Protein AF-A0A966QCS4-F1 (afdb_monomer_lite)

Structure (mmCIF, N/CA/C/O backbone):
data_AF-A0A966QCS4-F1
#
_entry.id   AF-A0A966QCS4-F1
#
loop_
_atom_site.group_PDB
_atom_site.id
_atom_site.type_symbol
_atom_site.label_atom_id
_atom_site.label_alt_id
_atom_site.label_comp_id
_atom_site.label_asym_id
_atom_site.label_entity_id
_atom_site.label_seq_id
_atom_site.pdbx_PDB_ins_code
_atom_site.Cartn_x
_atom_site.Cartn_y
_atom_site.Cartn_z
_atom_site.occupancy
_atom_site.B_iso_or_equiv
_atom_site.auth_seq_id
_atom_site.auth_comp_id
_atom_site.auth_asym_id
_atom_site.auth_atom_id
_atom_site.pdbx_PDB_model_num
ATOM 1 N N . MET A 1 1 ? -0.631 3.422 17.930 1.00 98.19 1 MET A N 1
ATOM 2 C CA . MET A 1 1 ? -0.672 3.818 16.504 1.00 98.19 1 MET A CA 1
ATOM 3 C C . MET A 1 1 ? 0.542 3.348 15.705 1.00 98.19 1 MET A C 1
ATOM 5 O O . MET A 1 1 ? 0.349 2.655 14.719 1.00 98.19 1 MET A O 1
ATOM 9 N N . GLN A 1 2 ? 1.782 3.649 16.114 1.00 98.31 2 GLN A N 1
ATOM 10 C CA . GLN A 1 2 ? 2.988 3.235 15.366 1.00 98.31 2 GLN A CA 1
ATOM 11 C C . GLN A 1 2 ? 3.019 1.737 15.007 1.00 98.31 2 GLN A C 1
ATOM 13 O O . GLN A 1 2 ? 3.318 1.380 13.872 1.00 98.31 2 GLN A O 1
ATOM 18 N N . ARG A 1 3 ? 2.622 0.859 15.935 1.00 98.31 3 ARG A N 1
ATOM 19 C CA . ARG A 1 3 ? 2.485 -0.581 15.674 1.00 98.31 3 ARG A CA 1
ATOM 20 C C . ARG A 1 3 ? 1.437 -0.910 14.597 1.00 98.31 3 ARG A C 1
ATOM 22 O O . ARG A 1 3 ? 1.697 -1.746 13.741 1.00 98.31 3 ARG A O 1
ATOM 29 N N . ALA A 1 4 ? 0.300 -0.213 14.573 1.00 98.56 4 ALA A N 1
ATOM 30 C CA . ALA A 1 4 ? -0.712 -0.382 13.529 1.0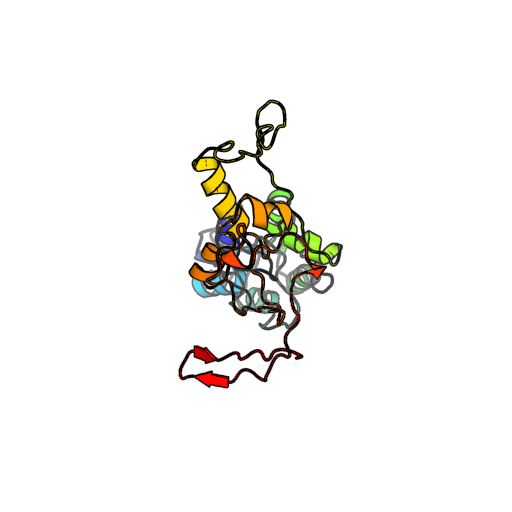0 98.56 4 ALA A CA 1
ATOM 31 C C . ALA A 1 4 ? -0.164 0.026 12.147 1.00 98.56 4 ALA A C 1
ATOM 33 O O . ALA A 1 4 ? -0.398 -0.669 11.165 1.00 98.56 4 ALA A O 1
ATOM 34 N N . LEU A 1 5 ? 0.646 1.091 12.071 1.00 98.69 5 LEU A N 1
ATOM 35 C CA . LEU A 1 5 ? 1.342 1.489 10.836 1.00 98.69 5 LEU A CA 1
ATOM 36 C C . LEU A 1 5 ? 2.365 0.440 10.373 1.00 98.69 5 LEU A C 1
ATOM 38 O O . LEU A 1 5 ? 2.487 0.193 9.174 1.00 98.69 5 LEU A O 1
ATOM 42 N N . GLN A 1 6 ? 3.071 -0.209 11.304 1.00 98.38 6 GLN A N 1
ATOM 43 C CA . GLN A 1 6 ? 3.978 -1.319 10.983 1.00 98.38 6 GLN A CA 1
ATOM 44 C C . GLN A 1 6 ? 3.219 -2.517 10.401 1.00 98.38 6 GLN A C 1
ATOM 46 O O . GLN A 1 6 ? 3.654 -3.074 9.397 1.00 98.38 6 GLN A O 1
ATOM 51 N N . LEU A 1 7 ? 2.071 -2.876 10.986 1.00 98.25 7 LEU A N 1
ATOM 52 C CA . LEU A 1 7 ? 1.195 -3.926 10.459 1.00 98.25 7 LEU A CA 1
ATOM 53 C C . LEU A 1 7 ? 0.658 -3.565 9.070 1.00 98.25 7 LEU A C 1
ATOM 55 O O . LEU A 1 7 ? 0.729 -4.377 8.153 1.00 98.25 7 LEU A O 1
ATOM 59 N N . ALA A 1 8 ? 0.195 -2.328 8.883 1.00 98.19 8 ALA A N 1
ATOM 60 C CA . ALA A 1 8 ? -0.282 -1.837 7.594 1.00 98.19 8 ALA A CA 1
ATOM 61 C C . ALA A 1 8 ? 0.789 -1.972 6.493 1.00 98.19 8 ALA A C 1
ATOM 63 O O . ALA A 1 8 ? 0.489 -2.380 5.371 1.00 98.19 8 ALA A O 1
ATOM 64 N N . ALA A 1 9 ? 2.055 -1.691 6.820 1.00 96.75 9 ALA A N 1
ATOM 65 C CA . ALA A 1 9 ? 3.172 -1.789 5.884 1.00 96.75 9 ALA A CA 1
ATOM 66 C C . ALA A 1 9 ? 3.454 -3.221 5.387 1.00 96.75 9 ALA A C 1
ATOM 68 O O . ALA A 1 9 ? 4.080 -3.368 4.335 1.00 96.75 9 ALA A O 1
ATOM 69 N N . LEU A 1 10 ? 2.961 -4.261 6.073 1.00 95.44 10 LEU A N 1
ATOM 70 C CA . LEU A 1 10 ? 3.055 -5.653 5.611 1.00 95.44 10 LEU A CA 1
ATOM 71 C C . LEU A 1 10 ? 2.242 -5.904 4.327 1.00 95.44 10 LEU A C 1
ATOM 73 O O . LEU A 1 10 ? 2.552 -6.830 3.580 1.00 95.44 10 LEU A O 1
ATOM 77 N N . GLY A 1 11 ? 1.235 -5.071 4.036 1.00 93.94 11 GLY A N 1
ATOM 78 C CA . GLY A 1 11 ? 0.437 -5.132 2.804 1.00 93.94 11 GLY A CA 1
ATOM 79 C C . GLY A 1 11 ? 1.088 -4.473 1.578 1.00 93.94 11 GLY A C 1
ATOM 80 O O . GLY A 1 11 ? 0.499 -4.455 0.493 1.00 93.94 11 GLY A O 1
ATOM 81 N N . ARG A 1 12 ? 2.293 -3.903 1.716 1.00 91.31 12 ARG A N 1
ATOM 82 C CA . ARG A 1 12 ? 2.956 -3.153 0.639 1.00 91.31 12 ARG A CA 1
ATOM 83 C C . ARG A 1 12 ? 3.108 -3.995 -0.631 1.00 91.31 12 ARG A C 1
ATOM 85 O O . ARG A 1 12 ? 3.587 -5.121 -0.584 1.00 91.31 12 ARG A O 1
ATOM 92 N N . GLY A 1 13 ? 2.713 -3.417 -1.767 1.00 87.56 13 GLY A N 1
ATOM 93 C CA . GLY A 1 13 ? 2.773 -4.077 -3.077 1.00 87.56 13 GLY A CA 1
ATOM 94 C C . GLY A 1 13 ? 1.662 -5.097 -3.339 1.00 87.56 13 GLY A C 1
ATOM 95 O O . GLY A 1 13 ? 1.609 -5.668 -4.419 1.00 87.56 13 GLY A O 1
ATOM 96 N N . ARG A 1 14 ? 0.764 -5.338 -2.373 1.00 89.88 14 ARG A N 1
ATOM 97 C CA . ARG A 1 14 ? -0.257 -6.398 -2.463 1.00 89.88 14 ARG A CA 1
ATOM 98 C C . ARG A 1 14 ? -1.687 -5.898 -2.296 1.00 89.88 14 ARG A C 1
ATOM 100 O O . ARG A 1 14 ? -2.624 -6.595 -2.683 1.00 89.88 14 ARG A O 1
ATOM 107 N N . THR A 1 15 ? -1.877 -4.715 -1.716 1.00 92.56 15 THR A N 1
ATOM 108 C CA . THR A 1 15 ? -3.215 -4.169 -1.455 1.00 92.56 15 THR A CA 1
ATOM 109 C C . THR A 1 15 ? -3.803 -3.400 -2.626 1.00 92.56 15 THR A C 1
ATOM 111 O O . THR A 1 15 ? -5.022 -3.283 -2.667 1.00 92.56 15 THR A O 1
ATOM 114 N N . SER A 1 16 ? -3.001 -2.905 -3.579 1.00 90.12 16 SER A N 1
ATOM 115 C CA . SER A 1 16 ? -3.512 -2.103 -4.704 1.00 90.12 16 SER A CA 1
ATOM 116 C C . SER A 1 16 ? -4.664 -2.826 -5.427 1.00 90.12 16 SER A C 1
ATOM 118 O O . SER A 1 16 ? -4.572 -4.035 -5.659 1.00 90.12 16 SER A O 1
ATOM 120 N N . PRO A 1 17 ? -5.781 -2.137 -5.740 1.00 90.31 17 PRO A N 1
ATOM 121 C CA . PRO A 1 17 ? -6.020 -0.689 -5.629 1.00 90.31 17 PRO A CA 1
ATOM 122 C C . PRO A 1 17 ? -6.440 -0.187 -4.231 1.00 90.31 17 PRO A C 1
ATOM 124 O O . PRO A 1 17 ? -6.674 1.015 -4.060 1.00 90.31 17 PRO A O 1
ATOM 127 N N . ASN A 1 18 ? -6.565 -1.072 -3.242 1.00 93.38 18 ASN A N 1
ATOM 128 C CA . ASN A 1 18 ? -6.955 -0.745 -1.870 1.00 93.38 18 ASN A CA 1
ATOM 129 C C . ASN A 1 18 ? -5.788 -0.124 -1.070 1.00 93.38 18 ASN A C 1
ATOM 131 O O . ASN A 1 18 ? -4.613 -0.377 -1.373 1.00 93.38 18 ASN A O 1
ATOM 135 N N . PRO A 1 19 ? -6.088 0.676 -0.028 1.00 95.94 19 PRO A N 1
ATOM 136 C CA . PRO A 1 19 ? -5.068 1.230 0.855 1.00 95.94 19 PRO A CA 1
ATOM 137 C C . PRO A 1 19 ? -4.419 0.146 1.723 1.00 95.94 19 PRO A C 1
ATOM 139 O O . PRO A 1 19 ? -4.997 -0.910 1.987 1.00 95.94 19 PRO A O 1
ATOM 142 N N . MET A 1 20 ? -3.216 0.437 2.209 1.00 97.69 20 MET A N 1
ATOM 143 C CA . MET A 1 20 ? -2.609 -0.305 3.309 1.00 97.69 20 MET A CA 1
ATOM 144 C C . MET A 1 20 ? -3.261 0.146 4.614 1.00 97.69 20 MET A C 1
ATOM 146 O O . MET A 1 20 ? -3.196 1.324 4.972 1.00 97.69 20 MET A O 1
ATOM 150 N N . VAL A 1 21 ? -3.878 -0.790 5.332 1.00 98.38 21 VAL A N 1
ATOM 151 C CA . VAL A 1 21 ? -4.545 -0.518 6.610 1.00 98.38 21 VAL A CA 1
ATOM 152 C C . VAL A 1 21 ? -4.061 -1.515 7.647 1.00 98.38 21 VAL A C 1
ATOM 154 O O . VAL A 1 21 ? -3.921 -2.702 7.348 1.00 98.38 21 VAL A O 1
ATOM 157 N N . GLY A 1 22 ? -3.803 -1.024 8.852 1.00 98.62 22 GLY A N 1
ATOM 158 C CA . GLY A 1 22 ? -3.484 -1.814 10.031 1.00 98.62 22 GLY A CA 1
ATOM 159 C C . GLY A 1 22 ? -4.388 -1.408 11.186 1.00 98.62 22 GLY A C 1
ATOM 160 O O . GLY A 1 22 ? -4.779 -0.244 11.300 1.00 98.62 22 GLY A O 1
ATOM 161 N N . ALA A 1 23 ? -4.721 -2.376 12.030 1.00 98.75 23 ALA A N 1
ATOM 162 C CA . ALA A 1 23 ? -5.617 -2.211 13.159 1.00 98.75 23 ALA A CA 1
ATOM 163 C C . ALA A 1 23 ? -5.100 -2.977 14.381 1.00 98.75 23 ALA A C 1
ATOM 165 O O . ALA A 1 23 ? -4.486 -4.037 14.254 1.00 98.75 23 ALA A O 1
ATOM 166 N N . LEU A 1 24 ? -5.368 -2.433 15.563 1.00 98.75 24 LEU A N 1
ATOM 167 C CA . LEU A 1 24 ? -5.112 -3.052 16.859 1.00 98.75 24 LEU A CA 1
ATOM 168 C C . LEU A 1 24 ? -6.359 -2.925 17.723 1.00 98.75 24 LEU A C 1
ATOM 170 O O . LEU A 1 24 ? -7.014 -1.885 17.691 1.00 98.75 24 LEU A O 1
ATOM 174 N N . VAL A 1 25 ? -6.637 -3.929 18.542 1.00 98.88 25 VAL A N 1
ATOM 175 C CA . VAL A 1 25 ? -7.677 -3.866 19.570 1.00 98.88 25 VAL A CA 1
ATOM 176 C C . VAL A 1 25 ? -7.008 -3.934 20.933 1.00 98.88 25 VAL A C 1
ATOM 178 O O . VAL A 1 25 ? -6.254 -4.868 21.209 1.00 98.88 25 VAL A O 1
ATOM 181 N N . LEU A 1 26 ? -7.288 -2.937 21.766 1.00 98.75 26 LEU A N 1
ATOM 182 C CA . LEU A 1 26 ? -6.955 -2.926 23.184 1.00 98.75 26 LEU A CA 1
ATOM 183 C C . LEU A 1 26 ? -8.220 -3.244 23.982 1.00 98.75 26 LEU A C 1
ATOM 185 O O . LEU A 1 26 ? -9.279 -2.706 23.658 1.00 98.75 26 LEU A O 1
ATOM 189 N N . ASP A 1 27 ? -8.131 -4.084 25.008 1.00 98.50 27 ASP A N 1
ATOM 190 C CA . ASP A 1 27 ? -9.272 -4.338 25.894 1.00 98.50 27 ASP A CA 1
ATOM 191 C C . ASP A 1 27 ? -9.528 -3.169 26.865 1.00 98.50 27 ASP A C 1
ATOM 193 O O . ASP A 1 27 ? -8.857 -2.133 26.826 1.00 98.50 27 ASP A O 1
ATOM 197 N N . GLY A 1 28 ? -10.530 -3.310 27.739 1.00 96.25 28 GLY A N 1
ATOM 198 C CA . GLY A 1 28 ? -10.900 -2.273 28.709 1.00 96.25 28 GLY A CA 1
ATOM 199 C C . GLY A 1 28 ? -9.810 -1.930 29.738 1.00 96.25 28 GLY A C 1
ATOM 200 O O . GLY A 1 28 ? -9.894 -0.876 30.363 1.00 96.25 28 GLY A O 1
ATOM 201 N N . ALA A 1 29 ? -8.793 -2.783 29.910 1.00 96.69 29 ALA A N 1
ATOM 202 C CA . ALA A 1 29 ? -7.631 -2.509 30.757 1.00 96.69 29 ALA A CA 1
ATOM 203 C C . ALA A 1 29 ? -6.469 -1.862 29.978 1.00 96.69 29 ALA A C 1
ATOM 205 O O . ALA A 1 29 ? -5.492 -1.429 30.586 1.00 96.69 29 ALA A O 1
ATOM 206 N N . GLY A 1 30 ? -6.580 -1.763 28.649 1.00 96.12 30 GLY A N 1
ATOM 207 C CA . GLY A 1 30 ? -5.542 -1.231 27.769 1.00 96.12 30 GLY A CA 1
ATOM 208 C C . GLY A 1 30 ? -4.559 -2.282 27.248 1.00 96.12 30 GLY A C 1
ATOM 209 O O . GLY A 1 30 ? -3.583 -1.912 26.595 1.00 96.12 30 GLY A O 1
ATOM 210 N N . GLU A 1 31 ? -4.806 -3.572 27.489 1.00 98.12 31 GLU A N 1
ATOM 211 C CA . GLU A 1 31 ? -3.944 -4.657 27.013 1.00 98.12 31 GLU A CA 1
ATOM 212 C C . GLU A 1 31 ? -4.199 -4.957 25.534 1.00 98.12 31 GLU A C 1
ATOM 214 O O . GLU A 1 31 ? -5.337 -4.915 25.071 1.00 98.12 31 GLU A O 1
ATOM 219 N N . LEU A 1 32 ? -3.149 -5.293 24.779 1.00 98.44 32 LEU A N 1
ATOM 220 C CA . LEU A 1 32 ? -3.276 -5.653 23.364 1.00 98.44 32 LEU A CA 1
ATOM 221 C C . LEU A 1 32 ? -3.888 -7.050 23.211 1.00 98.44 32 LEU A C 1
ATOM 223 O O . LEU A 1 32 ? -3.314 -8.041 23.663 1.00 98.44 32 LEU A O 1
ATOM 227 N N . VAL A 1 33 ? -5.030 -7.134 22.525 1.00 98.56 33 VAL A N 1
ATOM 228 C CA . VAL A 1 33 ? -5.806 -8.380 22.383 1.00 98.56 33 VAL A CA 1
ATOM 229 C C . VAL A 1 33 ? -6.077 -8.795 20.944 1.00 98.56 33 VAL A C 1
ATOM 231 O O . VAL A 1 33 ? -6.462 -9.936 20.707 1.00 98.56 33 VAL A O 1
ATOM 234 N N . GLY A 1 34 ? -5.848 -7.906 19.980 1.00 98.50 34 GLY A N 1
ATOM 235 C CA . GLY A 1 34 ? -6.011 -8.215 18.566 1.00 98.50 34 GLY A CA 1
ATOM 236 C C . GLY A 1 34 ? -5.144 -7.337 17.677 1.00 98.50 34 GLY A C 1
ATOM 237 O O . GLY A 1 34 ? -4.952 -6.153 17.949 1.00 98.50 34 GLY A O 1
ATOM 238 N N . GLU A 1 35 ? -4.642 -7.920 16.599 1.00 98.56 35 GLU A N 1
ATOM 239 C CA . GLU A 1 35 ? -3.850 -7.297 15.551 1.00 98.56 35 GLU A CA 1
ATOM 240 C C . GLU A 1 35 ? -4.424 -7.698 14.187 1.00 98.56 35 GLU A C 1
ATOM 242 O O . GLU A 1 35 ? -4.819 -8.840 13.954 1.00 98.56 35 GLU A O 1
ATOM 247 N N . GLY A 1 36 ? -4.454 -6.758 13.251 1.00 98.00 36 GLY A N 1
ATOM 248 C CA . GLY A 1 36 ? -4.931 -7.021 11.902 1.00 98.00 36 GLY A CA 1
ATOM 249 C C . GLY A 1 36 ? -4.306 -6.084 10.885 1.00 98.00 36 GLY A C 1
ATOM 250 O O . GLY A 1 36 ? -3.927 -4.954 11.195 1.00 98.00 36 GLY A O 1
ATOM 251 N N . PHE A 1 37 ? -4.201 -6.553 9.646 1.00 98.06 37 PHE A N 1
ATOM 252 C CA . PHE A 1 37 ? -3.843 -5.723 8.502 1.00 98.06 37 PHE A CA 1
ATOM 253 C C . PHE A 1 37 ? -4.552 -6.213 7.245 1.00 98.06 37 PHE A C 1
ATOM 255 O O . PHE A 1 37 ? -4.899 -7.390 7.124 1.00 98.06 37 PHE A O 1
ATOM 262 N N . HIS A 1 38 ? -4.761 -5.310 6.292 1.00 96.31 38 HIS A N 1
ATOM 263 C CA . HIS A 1 38 ? -5.317 -5.678 4.998 1.00 96.31 38 HIS A CA 1
ATOM 264 C C . HIS A 1 38 ? -4.231 -6.328 4.129 1.00 96.31 38 HIS A C 1
ATOM 266 O O . HIS A 1 38 ? -3.300 -5.660 3.683 1.00 96.31 38 HIS A O 1
ATOM 272 N N . ALA A 1 39 ? -4.332 -7.640 3.904 1.00 92.00 39 ALA A N 1
ATOM 273 C CA . ALA A 1 39 ? -3.272 -8.403 3.242 1.00 92.00 39 ALA A CA 1
ATOM 274 C C . ALA A 1 39 ? -3.268 -8.278 1.707 1.00 92.00 39 ALA A C 1
ATOM 276 O O . ALA A 1 39 ? -2.205 -8.285 1.085 1.00 92.00 39 ALA A O 1
ATOM 277 N N . LYS A 1 40 ? -4.453 -8.212 1.087 1.00 89.94 40 LYS A N 1
ATOM 278 C CA . LYS A 1 40 ? -4.639 -8.149 -0.371 1.00 89.94 40 LYS A CA 1
ATOM 279 C C . LYS A 1 40 ? -6.045 -7.657 -0.707 1.00 89.94 40 LYS A C 1
ATOM 281 O O . LYS A 1 40 ? -6.987 -7.947 0.029 1.00 89.94 40 LYS A O 1
ATOM 286 N N . ALA A 1 41 ? -6.211 -6.991 -1.848 1.00 85.00 41 ALA A N 1
ATOM 287 C CA . ALA A 1 41 ? -7.529 -6.591 -2.334 1.00 85.00 41 ALA A CA 1
ATOM 288 C C . ALA A 1 41 ? -8.516 -7.779 -2.374 1.00 85.00 41 ALA A C 1
ATOM 290 O O . ALA A 1 41 ? -8.217 -8.838 -2.926 1.00 85.00 41 ALA A O 1
ATOM 291 N N . GLY A 1 42 ? -9.703 -7.594 -1.789 1.00 82.00 42 GLY A N 1
ATOM 292 C CA . GLY A 1 42 ? -10.741 -8.628 -1.678 1.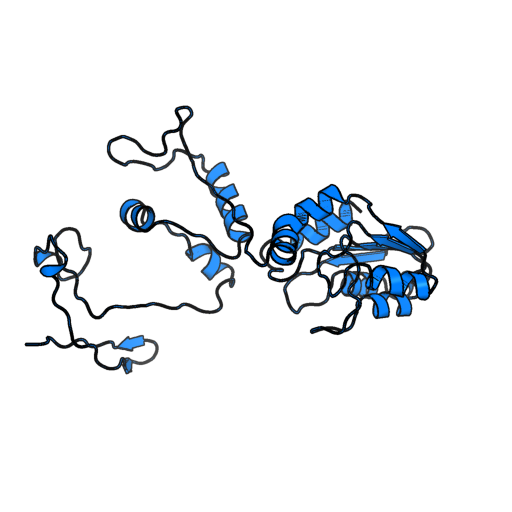00 82.00 42 GLY A CA 1
ATOM 293 C C . GLY A 1 42 ? -10.641 -9.537 -0.446 1.00 82.00 42 GLY A C 1
ATOM 294 O O . GLY A 1 42 ? -11.582 -10.276 -0.183 1.00 82.00 42 GLY A O 1
ATOM 295 N N . HIS A 1 43 ? -9.552 -9.468 0.325 1.00 86.00 43 HIS A N 1
ATOM 296 C CA . HIS A 1 43 ? -9.472 -10.097 1.648 1.00 86.00 43 HIS A CA 1
ATOM 297 C C . HIS A 1 43 ? -10.135 -9.216 2.722 1.00 86.00 43 HIS A C 1
ATOM 299 O O . HIS A 1 43 ? -10.362 -8.027 2.469 1.00 86.00 43 HIS A O 1
ATOM 305 N N . PRO A 1 44 ? -10.410 -9.761 3.927 1.00 88.81 44 PRO A N 1
ATOM 306 C CA . PRO A 1 44 ? -10.914 -8.972 5.046 1.00 88.81 44 PRO A CA 1
ATOM 307 C C . PRO A 1 44 ? -10.083 -7.708 5.307 1.00 88.81 44 PRO A C 1
ATOM 309 O O . PRO A 1 44 ? -8.868 -7.660 5.073 1.00 88.81 44 PRO A O 1
ATOM 312 N N . HIS A 1 45 ? -10.763 -6.665 5.774 1.00 94.56 45 HIS A N 1
ATOM 313 C CA . HIS A 1 45 ? -10.121 -5.433 6.217 1.00 94.56 45 HIS A CA 1
ATOM 314 C C . HIS A 1 45 ? -9.389 -5.645 7.549 1.00 94.56 45 HIS A C 1
ATOM 316 O O . HIS A 1 45 ? -9.606 -6.639 8.250 1.00 94.56 45 HIS A O 1
ATOM 322 N N . ALA A 1 46 ? -8.503 -4.709 7.890 1.00 96.94 46 ALA A N 1
ATOM 323 C CA . ALA A 1 46 ? -7.642 -4.818 9.063 1.00 96.94 46 ALA A CA 1
ATOM 324 C C . ALA A 1 46 ? -8.452 -4.920 10.363 1.00 96.94 46 ALA A C 1
ATOM 326 O O . ALA A 1 46 ? -8.142 -5.740 11.224 1.00 96.94 46 ALA A O 1
ATOM 327 N N . GLU A 1 47 ? -9.512 -4.120 10.466 1.00 97.88 47 GLU A N 1
ATOM 328 C CA . GLU A 1 47 ? -10.419 -4.039 11.606 1.00 97.88 47 GLU A CA 1
ATOM 329 C C . GLU A 1 47 ? -11.087 -5.386 11.864 1.00 97.88 47 GLU A C 1
ATOM 331 O O . GLU A 1 47 ? -11.099 -5.861 12.994 1.00 97.88 47 GLU A O 1
ATOM 336 N N . VAL A 1 48 ? -11.567 -6.044 10.805 1.00 95.44 48 VAL A N 1
ATOM 337 C CA . VAL A 1 48 ? -12.209 -7.359 10.903 1.00 95.44 48 VAL A CA 1
ATOM 338 C C . VAL A 1 48 ? -11.226 -8.393 11.449 1.00 95.44 48 VAL A C 1
ATOM 340 O O . VAL A 1 48 ? -11.565 -9.122 12.374 1.00 95.44 48 VAL A O 1
ATOM 343 N N . GLY A 1 49 ? -9.995 -8.433 10.927 1.00 95.50 49 GLY A N 1
ATOM 344 C CA . GLY A 1 49 ? -8.962 -9.348 11.426 1.00 95.50 49 GLY A CA 1
ATOM 345 C C . GLY A 1 49 ? -8.624 -9.114 12.903 1.00 95.50 49 GLY A C 1
ATOM 346 O O . GLY A 1 49 ? -8.594 -10.064 13.684 1.00 95.50 49 GLY A O 1
ATOM 347 N N . ALA A 1 50 ? -8.445 -7.850 13.296 1.00 98.19 50 ALA A N 1
ATOM 348 C CA . ALA A 1 50 ? -8.110 -7.488 14.671 1.00 98.19 50 ALA A CA 1
ATOM 349 C C . ALA A 1 50 ? -9.257 -7.795 15.654 1.00 98.19 50 ALA A C 1
ATOM 351 O O . ALA A 1 50 ? -9.014 -8.331 16.733 1.00 98.19 50 ALA A O 1
ATOM 352 N N . LEU A 1 51 ? -10.507 -7.506 15.274 1.00 98.31 51 LEU A N 1
ATOM 353 C CA . LEU A 1 51 ? -11.694 -7.803 16.085 1.00 98.31 51 LEU A CA 1
ATOM 354 C C . LEU A 1 51 ? -11.927 -9.310 16.229 1.00 98.31 51 LEU A C 1
ATOM 356 O O . LEU A 1 51 ? -12.228 -9.774 17.326 1.00 98.31 51 LEU A O 1
ATOM 360 N N . LEU A 1 52 ? -11.743 -10.083 15.153 1.00 97.06 52 LEU A N 1
ATOM 361 C CA . LEU A 1 52 ? -11.850 -11.544 15.203 1.00 97.06 52 LEU A CA 1
ATOM 362 C C . LEU A 1 52 ? -10.819 -12.156 16.155 1.00 97.06 52 LEU A C 1
ATOM 364 O O . LEU A 1 52 ? -11.159 -13.065 16.907 1.00 97.06 52 LEU A O 1
ATOM 368 N N . GLN A 1 53 ? -9.580 -11.654 16.148 1.00 98.12 53 GLN A N 1
ATOM 369 C CA . GLN A 1 53 ? -8.553 -12.115 17.081 1.00 98.12 53 GLN A CA 1
ATOM 370 C C . GLN A 1 53 ? -8.874 -11.729 18.533 1.00 98.12 53 GLN A C 1
ATOM 372 O O . GLN A 1 53 ? -8.647 -12.528 19.438 1.00 98.12 53 GLN A O 1
ATOM 377 N N . ALA A 1 54 ? -9.414 -10.528 18.750 1.00 98.19 54 ALA A N 1
ATOM 378 C CA . ALA A 1 54 ? -9.773 -10.034 20.076 1.00 98.19 54 ALA A CA 1
ATOM 379 C C . ALA A 1 54 ? -10.968 -10.776 20.702 1.00 98.19 54 ALA A C 1
ATOM 381 O O . ALA A 1 54 ? -11.012 -10.951 21.923 1.00 98.19 54 ALA A O 1
ATOM 382 N N . GLY A 1 55 ? -11.936 -11.202 19.884 1.00 97.94 55 GLY A N 1
ATOM 383 C CA . GLY A 1 55 ? -13.164 -11.847 20.349 1.00 97.94 55 GLY A CA 1
ATOM 384 C C . GLY A 1 55 ? -13.907 -10.992 21.382 1.00 97.94 55 GLY A C 1
ATOM 385 O O . GLY A 1 55 ? -13.955 -9.766 21.278 1.00 97.94 55 GLY A O 1
ATOM 386 N N . ASP A 1 56 ? -14.437 -11.629 22.427 1.00 97.62 56 ASP A N 1
ATOM 387 C CA . ASP A 1 56 ? -15.208 -10.947 23.479 1.00 97.62 56 ASP A CA 1
ATOM 388 C C . ASP A 1 56 ? -14.399 -9.896 24.255 1.00 97.62 56 ASP A C 1
ATOM 390 O O . ASP A 1 56 ? -14.975 -8.968 24.826 1.00 97.62 56 ASP A O 1
ATOM 394 N N . ARG A 1 57 ? -13.061 -9.990 24.243 1.00 98.25 57 ARG A N 1
ATOM 395 C CA . ARG A 1 57 ? -12.179 -9.017 24.909 1.00 98.25 57 ARG A CA 1
ATOM 396 C C . ARG A 1 57 ? -12.180 -7.648 24.227 1.00 98.25 57 ARG A C 1
ATOM 398 O O . ARG A 1 57 ? -11.719 -6.683 24.827 1.00 98.25 57 ARG A O 1
ATOM 405 N N . ALA A 1 58 ? -12.702 -7.544 23.003 1.00 98.25 58 ALA A N 1
ATOM 406 C CA . ALA A 1 58 ? -12.898 -6.263 22.329 1.00 98.25 58 ALA A CA 1
ATOM 407 C C . ALA A 1 58 ? -13.949 -5.385 23.030 1.00 98.25 58 ALA A C 1
ATOM 409 O O . ALA A 1 58 ? -13.872 -4.156 22.964 1.00 98.25 58 ALA A O 1
ATOM 410 N N . ARG A 1 59 ? -14.932 -5.997 23.705 1.00 98.38 59 ARG A N 1
ATOM 411 C CA . ARG A 1 59 ? -16.047 -5.270 24.313 1.00 98.38 59 ARG A CA 1
ATOM 412 C C . ARG A 1 59 ? -15.545 -4.310 25.387 1.00 98.38 59 ARG A C 1
ATOM 414 O O . ARG A 1 59 ? -14.812 -4.684 26.297 1.00 98.38 59 ARG A O 1
ATOM 421 N N . GLY A 1 60 ? -15.992 -3.065 25.296 1.00 98.06 60 GLY A N 1
ATOM 422 C CA . GLY A 1 60 ? -15.584 -1.993 26.192 1.00 98.06 60 GLY A CA 1
ATOM 423 C C . GLY A 1 60 ? -14.214 -1.392 25.870 1.00 98.06 60 GLY A C 1
ATOM 424 O O . GLY A 1 60 ? -13.843 -0.415 26.515 1.00 98.06 60 GLY A O 1
ATOM 425 N N . GLY A 1 61 ? -13.485 -1.952 24.900 1.00 98.44 61 GLY A N 1
ATOM 426 C CA . GLY A 1 61 ? -12.107 -1.604 24.576 1.00 98.44 61 GLY A CA 1
ATOM 427 C C . GLY A 1 61 ? -11.944 -0.466 23.566 1.00 98.44 61 GLY A C 1
ATOM 428 O O . GLY A 1 61 ? -12.882 0.274 23.249 1.00 98.44 61 GLY A O 1
ATOM 429 N N . THR A 1 62 ? -10.717 -0.344 23.054 1.00 98.88 62 THR A N 1
ATOM 430 C CA . THR A 1 62 ? -10.297 0.663 22.071 1.00 98.88 62 THR A CA 1
ATOM 431 C C . THR A 1 62 ? -9.804 0.009 20.783 1.00 98.88 62 THR A C 1
ATOM 433 O O . THR A 1 62 ? -8.880 -0.801 20.809 1.00 98.88 62 THR A O 1
ATOM 436 N N . LEU A 1 63 ? -10.339 0.426 19.637 1.00 98.81 63 LEU A N 1
ATOM 437 C CA . LEU A 1 63 ? -9.759 0.125 18.327 1.00 98.81 63 LEU A CA 1
ATOM 438 C C . LEU A 1 63 ? -8.766 1.226 17.941 1.00 98.81 63 LEU A C 1
ATOM 440 O O . LEU A 1 63 ? -9.096 2.405 17.984 1.00 98.81 63 LEU A O 1
ATOM 444 N N . VAL A 1 64 ? -7.566 0.860 17.503 1.00 98.88 64 VAL A N 1
ATOM 445 C CA . VAL A 1 64 ? -6.579 1.784 16.929 1.00 98.88 64 VAL A CA 1
ATOM 446 C C . VAL A 1 64 ? -6.369 1.408 15.470 1.00 98.88 64 VAL A C 1
ATOM 448 O O . VAL A 1 64 ? -5.885 0.315 15.198 1.00 98.88 64 VAL A O 1
ATOM 451 N N . VAL A 1 65 ? -6.700 2.294 14.533 1.00 98.81 65 VAL A N 1
ATOM 452 C CA . VAL A 1 65 ? -6.706 2.001 13.092 1.00 98.81 65 VAL A CA 1
ATOM 453 C C . VAL A 1 65 ? -6.026 3.104 12.279 1.00 98.81 65 VAL A C 1
ATOM 455 O O . VAL A 1 65 ? -6.135 4.293 12.576 1.00 98.81 65 VAL A O 1
ATOM 458 N N . THR A 1 66 ? -5.281 2.719 11.243 1.00 98.75 66 THR A N 1
ATOM 459 C CA . THR A 1 66 ? -4.467 3.661 10.453 1.00 98.75 66 THR A CA 1
ATOM 460 C C . THR A 1 66 ? -5.247 4.455 9.406 1.00 98.75 66 THR A C 1
ATOM 462 O O . THR A 1 66 ? -4.681 5.357 8.802 1.00 98.75 66 THR A O 1
ATOM 465 N N . LEU A 1 67 ? -6.504 4.110 9.142 1.00 98.25 67 LEU A N 1
ATOM 466 C CA . LEU A 1 67 ? -7.382 4.772 8.176 1.00 98.25 67 LEU A CA 1
ATOM 467 C C . LEU A 1 67 ? -8.813 4.738 8.721 1.00 98.25 67 LEU A C 1
ATOM 469 O O . LEU A 1 67 ? -9.149 3.824 9.471 1.00 98.25 67 LEU A O 1
ATOM 473 N N . GLU A 1 68 ? -9.633 5.725 8.375 1.00 97.75 68 GLU A N 1
ATOM 474 C CA . GLU A 1 68 ? -11.055 5.743 8.725 1.00 97.75 68 GLU A CA 1
ATOM 475 C C . GLU A 1 68 ? -11.758 4.425 8.333 1.00 97.75 68 GLU A C 1
ATOM 477 O O . GLU A 1 68 ? -11.657 4.006 7.175 1.00 97.75 68 GLU A O 1
ATOM 482 N N . PRO A 1 69 ? -12.482 3.774 9.270 1.00 96.38 69 PRO A N 1
ATOM 483 C CA . PRO A 1 69 ? -13.233 2.560 8.972 1.00 96.38 69 PRO A CA 1
ATOM 484 C C . PRO A 1 69 ? -14.290 2.779 7.891 1.00 96.38 69 PRO A C 1
ATOM 486 O O . PRO A 1 69 ? -15.054 3.746 7.934 1.00 96.38 69 PRO A O 1
ATOM 489 N N . CYS A 1 70 ? -14.381 1.852 6.937 1.00 93.69 70 CYS A N 1
ATOM 490 C CA . CYS A 1 70 ? -15.336 1.982 5.840 1.00 93.69 70 CYS A CA 1
ATOM 491 C C . CYS A 1 70 ? -16.795 1.912 6.327 1.00 93.69 70 CYS A C 1
ATOM 493 O O . CYS A 1 70 ? -17.145 1.100 7.186 1.00 93.69 70 CYS A O 1
ATOM 495 N N . CYS A 1 71 ? -17.649 2.740 5.718 1.00 89.94 71 CYS A N 1
ATOM 496 C CA . CYS A 1 71 ? -19.048 2.952 6.109 1.00 89.94 71 CYS A CA 1
ATOM 497 C C . CYS A 1 71 ? -20.067 2.632 5.000 1.00 89.94 71 CYS A C 1
ATOM 499 O O . CYS A 1 71 ? -21.246 2.968 5.116 1.00 89.94 71 CYS A O 1
ATOM 501 N N . HIS A 1 72 ? -19.607 2.030 3.901 1.00 84.50 72 HIS A N 1
ATOM 502 C CA . HIS A 1 72 ? -20.420 1.654 2.747 1.00 84.50 72 HIS A CA 1
ATOM 503 C C . HIS A 1 72 ? -20.283 0.159 2.460 1.00 84.50 72 HIS A C 1
ATOM 505 O O . HIS A 1 72 ? -19.252 -0.455 2.736 1.00 84.50 72 HIS A O 1
ATOM 511 N N . HIS A 1 73 ? -21.324 -0.417 1.864 1.00 80.56 73 HIS A N 1
ATOM 512 C CA . HIS A 1 73 ? -21.314 -1.801 1.409 1.00 80.56 73 HIS A CA 1
ATOM 513 C C . HIS A 1 73 ? -20.532 -1.912 0.094 1.00 80.56 73 HIS A C 1
ATOM 515 O O . HIS A 1 73 ? -20.974 -1.421 -0.944 1.00 80.56 73 HIS A O 1
ATOM 521 N N . GLY A 1 74 ? -19.349 -2.526 0.159 1.00 78.81 74 GLY A N 1
ATOM 522 C CA . GLY A 1 74 ? -18.505 -2.818 -0.999 1.00 78.81 74 GLY A CA 1
ATOM 523 C C . GLY A 1 74 ? -18.535 -4.307 -1.350 1.00 78.81 74 GLY A C 1
ATOM 524 O O . GLY A 1 74 ? -19.593 -4.922 -1.441 1.00 78.81 74 GLY A O 1
ATOM 525 N N . ARG A 1 75 ? -17.349 -4.908 -1.522 1.00 74.56 75 ARG A N 1
ATOM 526 C CA . ARG A 1 75 ? -17.196 -6.376 -1.654 1.00 74.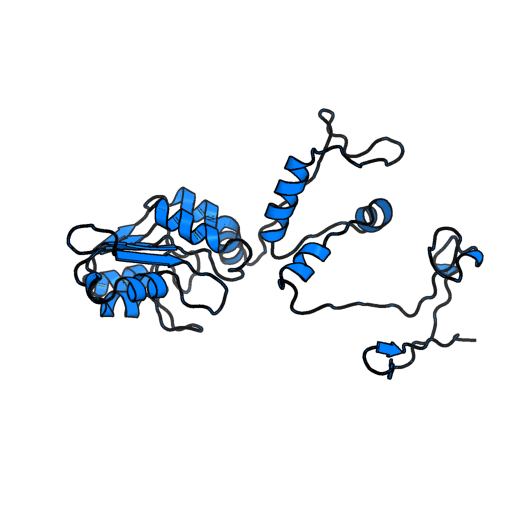56 75 ARG A CA 1
ATOM 527 C C . ARG A 1 75 ? -17.376 -7.103 -0.316 1.00 74.56 75 ARG A C 1
ATOM 529 O O . ARG A 1 75 ? -17.637 -8.300 -0.302 1.00 74.56 75 ARG A O 1
ATOM 536 N N . THR A 1 76 ? -17.210 -6.377 0.784 1.00 78.31 76 THR A N 1
ATOM 537 C CA . THR A 1 76 ? -17.395 -6.825 2.165 1.00 78.31 76 THR A CA 1
ATOM 538 C C . THR A 1 76 ? -18.339 -5.859 2.891 1.00 78.31 76 THR A C 1
ATOM 540 O O . THR A 1 76 ? -18.461 -4.705 2.456 1.00 78.31 76 THR A O 1
ATOM 543 N N . PRO A 1 77 ? -18.990 -6.295 3.987 1.00 84.56 77 PRO A N 1
ATOM 544 C CA . PRO A 1 77 ? -19.760 -5.403 4.853 1.00 84.56 77 PRO A CA 1
ATOM 545 C C . PRO A 1 77 ? -18.913 -4.242 5.417 1.00 84.56 77 PRO A C 1
ATOM 547 O O . PRO A 1 77 ? -17.680 -4.363 5.471 1.00 84.56 77 PRO A O 1
ATOM 550 N N . PRO A 1 78 ? -19.543 -3.130 5.842 1.00 91.00 78 PRO A N 1
ATOM 551 C CA . PRO A 1 78 ? -18.854 -1.990 6.441 1.00 91.00 78 PRO A CA 1
ATOM 552 C C . PRO A 1 78 ? -18.115 -2.368 7.728 1.00 91.00 78 PRO A C 1
ATOM 554 O O . PRO A 1 78 ? -18.624 -3.108 8.570 1.00 91.00 78 PRO A O 1
ATOM 557 N N . CYS A 1 79 ? -16.922 -1.811 7.924 1.00 94.00 79 CYS A N 1
ATOM 558 C CA . CYS A 1 79 ? -16.161 -2.032 9.153 1.00 94.00 79 CYS A CA 1
ATOM 559 C C . CYS A 1 79 ? -16.804 -1.328 10.348 1.00 94.00 79 CYS A C 1
ATOM 561 O O . CYS A 1 79 ? -16.717 -1.839 11.461 1.00 94.00 79 CYS A O 1
ATOM 563 N N . THR A 1 80 ? -17.493 -0.203 10.133 1.00 96.38 80 THR A N 1
ATOM 564 C CA . THR A 1 80 ? -18.236 0.497 11.191 1.00 96.38 80 THR A CA 1
ATOM 565 C C . THR A 1 80 ? -19.255 -0.406 11.883 1.00 96.38 80 THR A C 1
ATOM 567 O O . THR A 1 80 ? -19.315 -0.417 13.110 1.00 96.38 80 THR A O 1
ATOM 570 N N . GLU A 1 81 ? -19.988 -1.228 11.130 1.00 95.00 81 GLU A N 1
ATOM 571 C CA . GLU A 1 81 ? -20.951 -2.188 11.684 1.00 95.00 81 GLU A CA 1
ATOM 572 C C . GLU A 1 81 ? -20.266 -3.235 12.569 1.00 95.00 81 GLU A C 1
ATOM 574 O O . GLU A 1 81 ? -20.730 -3.505 13.676 1.00 95.00 81 GLU A O 1
ATOM 579 N N . ALA A 1 82 ? -19.126 -3.776 12.127 1.00 96.12 82 ALA A N 1
ATOM 580 C CA . ALA A 1 82 ? -18.352 -4.741 12.908 1.00 96.12 82 ALA A CA 1
ATOM 581 C C . ALA A 1 82 ? -17.812 -4.130 14.213 1.00 96.12 82 ALA A C 1
ATOM 583 O O . ALA A 1 82 ? -17.855 -4.772 15.261 1.00 96.12 82 ALA A O 1
ATOM 584 N N . VAL A 1 83 ? -17.343 -2.880 14.166 1.00 97.88 83 VAL A N 1
ATOM 585 C CA . VAL A 1 83 ? -16.847 -2.149 15.343 1.00 97.88 83 VAL A CA 1
ATOM 586 C C . VAL A 1 83 ? -17.965 -1.898 16.355 1.00 97.88 83 VAL A C 1
ATOM 588 O O . VAL A 1 83 ? -17.772 -2.133 17.549 1.00 97.88 83 VAL A O 1
ATOM 591 N N . ILE A 1 84 ? -19.142 -1.475 15.883 1.00 97.75 84 ILE A N 1
ATOM 592 C CA . ILE A 1 84 ? -20.324 -1.253 16.727 1.00 97.75 84 ILE A CA 1
ATOM 593 C C . ILE A 1 84 ? -20.782 -2.574 17.357 1.00 97.75 84 ILE A C 1
ATOM 595 O O . ILE A 1 84 ? -20.983 -2.643 18.569 1.00 97.75 84 ILE A O 1
ATOM 599 N N . ALA A 1 85 ? -20.890 -3.642 16.562 1.00 97.06 85 ALA A N 1
ATOM 600 C CA . ALA A 1 85 ? -21.314 -4.956 17.039 1.00 97.06 85 ALA A CA 1
ATOM 601 C C . ALA A 1 85 ? -20.350 -5.559 18.076 1.00 97.06 85 ALA A C 1
ATOM 603 O O . ALA A 1 85 ? -20.790 -6.225 19.014 1.00 97.06 85 ALA A O 1
ATOM 604 N N . ALA A 1 86 ? -19.046 -5.291 17.950 1.00 97.56 86 ALA A N 1
ATOM 605 C CA . ALA A 1 86 ? -18.035 -5.722 18.915 1.00 97.56 86 ALA A CA 1
ATOM 606 C C . ALA A 1 86 ? -18.122 -4.988 20.269 1.00 97.56 86 ALA A C 1
ATOM 608 O O . ALA A 1 86 ? -17.501 -5.414 21.243 1.00 97.56 86 ALA A O 1
ATOM 609 N N . GLY A 1 87 ? -18.893 -3.898 20.360 1.00 97.81 87 GLY A N 1
ATOM 610 C CA . GLY A 1 87 ? -19.041 -3.115 21.586 1.00 97.81 87 GLY A CA 1
ATOM 611 C C . GLY A 1 87 ? -17.786 -2.325 21.958 1.00 97.81 87 GLY A C 1
ATOM 612 O O . GLY A 1 87 ? -17.525 -2.126 23.144 1.00 97.81 87 GLY A O 1
ATOM 613 N N . ILE A 1 88 ? -16.991 -1.909 20.967 1.00 98.56 88 ILE A N 1
ATOM 614 C CA . ILE A 1 88 ? -15.865 -0.983 21.150 1.00 98.56 88 ILE A CA 1
ATOM 615 C C . ILE A 1 88 ? -16.398 0.361 21.660 1.00 98.56 88 ILE A C 1
ATOM 617 O O . ILE A 1 88 ? -17.392 0.863 21.144 1.00 98.56 88 ILE A O 1
ATOM 621 N N . GLN A 1 89 ? -15.733 0.963 22.650 1.00 98.44 89 GLN A N 1
ATOM 622 C CA . GLN A 1 89 ? -16.143 2.260 23.212 1.00 98.44 89 GLN A CA 1
ATOM 623 C C . GLN A 1 89 ? -15.345 3.438 22.657 1.00 98.44 89 GLN A C 1
ATOM 625 O O . GLN A 1 89 ? -15.826 4.571 22.677 1.00 98.44 89 GLN A O 1
ATOM 630 N N . GLN A 1 90 ? -14.140 3.180 22.146 1.00 98.75 90 GLN A N 1
ATOM 631 C CA . GLN A 1 90 ? -13.274 4.213 21.594 1.00 98.75 90 GLN A CA 1
ATOM 632 C C . GLN A 1 90 ? -12.590 3.749 20.309 1.00 98.75 90 GLN A C 1
ATOM 634 O O . GLN A 1 90 ? -12.091 2.629 20.223 1.00 98.75 90 GLN A O 1
ATOM 639 N N . VAL A 1 91 ? -12.500 4.633 19.320 1.00 98.75 91 VAL A N 1
ATOM 640 C CA . VAL A 1 91 ? -11.743 4.411 18.088 1.00 98.75 91 VAL A CA 1
ATOM 641 C C . VAL A 1 91 ? -10.712 5.522 17.925 1.00 98.75 91 VAL A C 1
ATOM 643 O O . VAL A 1 91 ? -11.039 6.704 17.947 1.00 98.75 91 VAL A O 1
ATOM 646 N N . VAL A 1 92 ? -9.451 5.144 17.746 1.00 98.75 92 VAL A N 1
ATOM 647 C CA . VAL A 1 92 ? -8.339 6.047 17.447 1.00 98.75 92 VAL A CA 1
ATOM 648 C C . VAL A 1 92 ? -7.963 5.875 15.982 1.00 98.75 92 VAL A C 1
ATOM 650 O O . VAL A 1 92 ? -7.473 4.817 15.588 1.00 98.75 92 VAL A O 1
ATOM 653 N N . VAL A 1 93 ? -8.171 6.915 15.182 1.00 98.62 93 VAL A N 1
ATOM 654 C CA . VAL A 1 93 ? -7.955 6.930 13.733 1.00 98.62 93 VAL A CA 1
ATOM 655 C C . VAL A 1 93 ? -6.733 7.783 13.399 1.00 98.62 93 VAL A C 1
ATOM 657 O O . VAL A 1 93 ? -6.598 8.903 13.897 1.00 98.62 93 VAL A O 1
ATOM 660 N N . ALA A 1 94 ? -5.841 7.275 12.543 1.00 98.50 94 ALA A N 1
ATOM 661 C CA . ALA A 1 94 ? -4.683 8.058 12.109 1.00 98.50 94 ALA A CA 1
ATOM 662 C C . ALA A 1 94 ? -5.038 9.133 11.079 1.00 98.50 94 ALA A C 1
ATOM 664 O O . ALA A 1 94 ? -4.706 10.295 11.278 1.00 98.50 94 ALA A O 1
ATOM 665 N N . MET A 1 95 ? -5.718 8.753 9.995 1.00 97.25 95 MET A N 1
ATOM 666 C CA . MET A 1 95 ? -6.135 9.665 8.928 1.00 97.25 95 MET A CA 1
ATOM 667 C C . MET A 1 95 ? -7.564 9.356 8.469 1.00 97.25 95 MET A C 1
ATOM 669 O O . MET A 1 95 ? -7.973 8.193 8.458 1.00 97.25 95 MET A O 1
ATOM 673 N N . ALA A 1 96 ? -8.299 10.390 8.061 1.00 96.25 96 ALA A N 1
ATOM 674 C CA . ALA A 1 96 ? -9.584 10.230 7.382 1.00 96.25 96 ALA A CA 1
ATOM 675 C C . ALA A 1 96 ? -9.403 9.555 6.010 1.00 96.25 96 ALA A C 1
ATOM 677 O O . ALA A 1 96 ? -8.326 9.645 5.405 1.00 96.25 96 ALA A O 1
ATOM 678 N N . ASP A 1 97 ? -10.440 8.881 5.508 1.00 95.94 97 ASP A N 1
ATOM 679 C CA . ASP A 1 97 ? -10.371 8.276 4.177 1.00 95.94 97 ASP A CA 1
ATOM 680 C C . ASP A 1 97 ? -10.486 9.382 3.111 1.00 95.94 97 ASP A C 1
ATOM 682 O O . ASP A 1 97 ? -11.457 10.141 3.118 1.00 95.94 97 ASP A O 1
ATOM 686 N N . PRO A 1 98 ? -9.524 9.515 2.177 1.00 93.88 98 PRO A N 1
ATOM 687 C CA . PRO A 1 98 ? -9.626 10.481 1.085 1.00 93.88 98 PRO A CA 1
ATOM 688 C C . PRO A 1 98 ? -10.754 10.165 0.092 1.00 93.88 98 PRO A C 1
ATOM 690 O O . PRO A 1 98 ? -11.073 11.005 -0.750 1.00 93.88 98 PRO A O 1
ATOM 693 N N . ASN A 1 99 ? -11.316 8.952 0.112 1.00 92.06 99 ASN A N 1
ATOM 694 C CA . ASN A 1 99 ? -12.396 8.539 -0.773 1.00 92.06 99 ASN A CA 1
ATOM 695 C C . ASN A 1 99 ? -13.687 9.299 -0.431 1.00 92.06 99 ASN A C 1
ATOM 697 O O . ASN A 1 99 ? -14.203 9.117 0.669 1.00 92.06 99 ASN A O 1
ATOM 701 N N . PRO A 1 100 ? -14.284 10.062 -1.368 1.00 86.44 100 PRO A N 1
ATOM 702 C CA . PRO A 1 100 ? -15.527 10.795 -1.118 1.00 86.44 100 PRO A CA 1
ATOM 703 C C . PRO A 1 100 ? -16.704 9.922 -0.661 1.00 86.44 100 PRO A C 1
ATOM 705 O O . PRO A 1 100 ? -17.637 10.428 -0.050 1.00 86.44 100 PRO A O 1
ATOM 708 N N . LEU A 1 101 ? -16.672 8.616 -0.954 1.00 80.06 101 LEU A N 1
ATOM 709 C CA . LEU A 1 101 ? -17.681 7.654 -0.497 1.00 80.06 101 LEU A CA 1
ATOM 710 C C . LEU A 1 101 ? -17.564 7.301 0.996 1.00 80.06 101 LEU A C 1
ATOM 712 O O . LEU A 1 101 ? -18.471 6.677 1.541 1.00 80.06 101 LEU A O 1
ATOM 716 N N . VAL A 1 102 ? -16.436 7.625 1.631 1.00 84.56 102 VAL A N 1
ATOM 717 C CA . VAL A 1 102 ? -16.135 7.295 3.032 1.00 84.56 102 VAL A CA 1
ATOM 718 C C . VAL A 1 102 ? -15.858 8.540 3.858 1.00 84.56 102 VAL A C 1
ATOM 720 O O . VAL A 1 102 ? -16.276 8.567 5.006 1.00 84.56 102 VAL A O 1
ATOM 723 N N . ALA A 1 103 ? -15.203 9.551 3.283 1.00 86.69 103 ALA A N 1
ATOM 724 C CA . ALA A 1 103 ? -14.679 10.731 3.963 1.00 86.69 103 ALA A CA 1
ATOM 725 C C . ALA A 1 103 ? -15.643 11.313 5.015 1.00 86.69 103 ALA A C 1
ATOM 727 O O . ALA A 1 103 ? -16.620 11.987 4.683 1.00 86.69 103 ALA A O 1
ATOM 728 N N . GLY A 1 104 ? -15.360 11.042 6.292 1.00 87.44 104 GLY A N 1
ATOM 729 C CA . GLY A 1 104 ? -16.131 11.500 7.451 1.00 87.44 104 GLY A CA 1
ATOM 730 C C . GLY A 1 104 ? -17.422 10.723 7.742 1.00 87.44 104 GLY A C 1
ATOM 731 O O . GLY A 1 104 ? -17.992 10.867 8.826 1.00 87.44 104 GLY A O 1
ATOM 732 N N . GLY A 1 105 ? -17.893 9.886 6.818 1.00 92.25 105 GLY A N 1
ATOM 733 C CA . GLY A 1 105 ? -19.087 9.062 6.982 1.00 92.25 105 GLY A CA 1
ATOM 734 C C . GLY A 1 105 ? -18.896 7.937 7.997 1.00 92.25 105 GLY A C 1
ATOM 735 O O . GLY A 1 105 ? -19.801 7.671 8.790 1.00 92.25 105 GLY A O 1
ATOM 736 N N . GLY A 1 106 ? -17.717 7.308 8.031 1.00 94.44 106 GLY A N 1
ATOM 737 C CA . GLY A 1 106 ? -17.422 6.240 8.987 1.00 94.44 106 GLY A CA 1
ATOM 738 C C . GLY A 1 106 ? -17.253 6.764 10.401 1.00 94.44 106 GLY A C 1
ATOM 739 O O . GLY A 1 106 ? -17.849 6.241 11.344 1.00 94.44 106 GLY A O 1
ATOM 740 N N . ILE A 1 107 ? -16.527 7.869 10.538 1.00 95.94 107 ILE A N 1
ATOM 741 C CA . ILE A 1 107 ? -16.380 8.585 11.809 1.00 95.94 107 ILE A CA 1
ATOM 742 C C . ILE A 1 107 ? -17.741 9.072 12.324 1.00 95.94 107 ILE A C 1
ATOM 744 O O . ILE A 1 107 ? -18.037 8.935 13.515 1.00 95.94 107 ILE A O 1
ATOM 748 N N . GLY A 1 108 ? -18.582 9.597 11.428 1.00 96.31 108 GLY A N 1
ATOM 749 C CA . GLY A 1 108 ? -19.946 10.013 11.741 1.00 96.31 108 GLY A CA 1
ATOM 750 C C . GLY A 1 108 ? -20.796 8.860 12.276 1.00 96.31 108 GLY A C 1
ATOM 751 O O . GLY A 1 108 ? -21.370 8.987 13.355 1.00 96.31 108 GLY A O 1
ATOM 752 N N . GLN A 1 109 ? -20.814 7.713 11.585 1.00 96.31 109 GLN A N 1
ATOM 753 C CA . GLN A 1 109 ? -21.552 6.520 12.026 1.00 96.31 109 GLN A CA 1
ATOM 754 C C . GLN A 1 109 ? -21.113 6.031 13.413 1.00 96.31 109 GLN A C 1
ATOM 756 O O . GLN A 1 109 ? -21.963 5.744 14.254 1.00 96.31 109 GLN A O 1
ATOM 761 N N . LEU A 1 110 ? -19.803 5.974 13.678 1.00 97.75 110 LEU A N 1
ATOM 762 C CA . LEU A 1 110 ? -19.271 5.557 14.981 1.00 97.75 110 LEU A CA 1
ATOM 763 C C . LEU A 1 110 ? -19.691 6.525 16.094 1.00 97.75 110 LEU A C 1
ATOM 765 O O . LEU A 1 110 ? -20.172 6.102 17.143 1.00 97.75 110 LEU A O 1
ATOM 769 N N . THR A 1 111 ? -19.581 7.829 15.835 1.00 97.69 111 THR A N 1
ATOM 770 C CA . THR A 1 111 ? -19.961 8.865 16.803 1.00 97.69 111 THR A CA 1
ATOM 771 C C . THR A 1 111 ? -21.464 8.826 17.096 1.00 97.69 111 THR A C 1
ATOM 773 O O . THR A 1 111 ? -21.872 8.902 18.254 1.00 97.69 111 THR A O 1
ATOM 776 N N . SER A 1 112 ? -22.308 8.643 16.072 1.00 97.44 112 SER A N 1
ATOM 777 C CA . SER A 1 112 ? -23.760 8.477 16.237 1.00 97.44 112 SER A CA 1
ATOM 778 C C . SER A 1 112 ? -24.143 7.213 17.012 1.00 97.44 112 SER A C 1
ATOM 780 O O . SER A 1 112 ? -25.184 7.201 17.664 1.00 97.44 112 SER A O 1
ATOM 782 N N . ALA A 1 113 ? -23.304 6.176 16.986 1.00 97.62 113 ALA A N 1
ATOM 783 C CA . ALA A 1 113 ? -23.467 4.968 17.794 1.00 97.62 113 ALA A CA 1
ATOM 784 C C . ALA A 1 113 ? -22.965 5.122 19.247 1.00 97.62 113 ALA A C 1
ATOM 786 O O . ALA A 1 113 ? -22.990 4.156 20.006 1.00 97.62 113 ALA A O 1
ATOM 787 N N . GLY A 1 114 ? -22.515 6.318 19.648 1.00 98.06 114 GLY A N 1
ATOM 788 C CA . GLY A 1 114 ? -22.029 6.602 21.001 1.00 98.06 114 GLY A CA 1
ATOM 789 C C . GLY A 1 114 ? -20.567 6.217 21.248 1.00 98.06 114 GLY A C 1
ATOM 790 O O . GLY A 1 114 ? -20.133 6.200 22.398 1.00 98.06 114 GLY A O 1
ATOM 791 N N . ILE A 1 115 ? -19.801 5.918 20.195 1.00 98.56 115 ILE A N 1
ATOM 792 C CA . ILE A 1 115 ? -18.380 5.562 20.285 1.00 98.56 115 ILE A CA 1
ATOM 793 C C . ILE A 1 115 ? -17.537 6.840 20.259 1.00 98.56 115 ILE A C 1
ATOM 795 O O . ILE A 1 115 ? -17.698 7.685 19.378 1.00 98.56 115 ILE A O 1
ATOM 799 N N . ALA A 1 116 ? -16.600 6.979 21.198 1.00 98.56 116 ALA A N 1
ATOM 800 C CA . ALA A 1 116 ? -15.666 8.101 21.217 1.00 98.56 116 ALA A CA 1
ATOM 801 C C . ALA A 1 116 ? -14.635 7.965 20.085 1.00 98.56 116 ALA A C 1
ATOM 803 O O . ALA A 1 116 ? -13.991 6.924 19.959 1.00 98.56 116 ALA A O 1
ATOM 804 N N . VAL A 1 117 ? -14.432 9.009 19.276 1.00 98.50 117 VAL A N 1
ATOM 805 C CA . VAL A 1 117 ? -13.471 8.971 18.161 1.00 98.50 117 VAL A CA 1
ATOM 806 C C . VAL A 1 117 ? -12.364 10.007 18.349 1.00 98.50 117 VAL A C 1
ATOM 808 O O . VAL A 1 117 ? -12.625 11.206 18.408 1.00 98.50 117 VAL A O 1
ATOM 811 N N . ILE A 1 118 ? -11.114 9.541 18.393 1.00 98.44 118 ILE A N 1
ATOM 812 C CA . ILE A 1 118 ? -9.903 10.372 18.391 1.00 98.44 118 ILE A CA 1
ATOM 813 C C . ILE A 1 118 ? -9.291 10.301 16.993 1.00 98.44 118 ILE A C 1
ATOM 815 O O . ILE A 1 118 ? -9.079 9.211 16.470 1.00 98.44 118 ILE A O 1
ATOM 819 N N . GLN A 1 119 ? -8.990 11.446 16.388 1.00 97.88 119 GLN A N 1
ATOM 820 C CA . GLN A 1 119 ? -8.489 11.537 15.013 1.00 97.88 119 GLN A CA 1
ATOM 821 C C . GLN A 1 119 ? -7.099 12.177 14.965 1.00 97.88 119 GLN A C 1
ATOM 823 O O . GLN A 1 119 ? -6.701 12.881 15.893 1.00 97.88 119 GLN A O 1
ATOM 828 N N . GLY A 1 120 ? -6.373 11.959 13.868 1.00 96.94 120 GLY A N 1
ATOM 829 C CA . GLY A 1 120 ? -5.122 12.662 13.572 1.00 96.94 120 GLY A CA 1
ATOM 830 C C . GLY A 1 120 ? -3.878 12.093 14.266 1.00 96.94 120 GLY A C 1
ATOM 831 O O . GLY A 1 120 ? -2.820 12.724 14.274 1.00 96.94 120 GLY A O 1
ATOM 832 N N . VAL A 1 121 ? -3.962 10.906 14.876 1.00 98.31 121 VAL A N 1
ATOM 833 C CA . VAL A 1 121 ? -2.821 10.309 15.592 1.00 98.31 121 VAL A CA 1
ATOM 834 C C . VAL A 1 121 ? -1.840 9.699 14.590 1.00 98.31 121 VAL A C 1
ATOM 836 O O . VAL A 1 121 ? -2.172 8.718 13.936 1.00 98.31 121 VAL A O 1
ATOM 839 N N . CYS A 1 122 ? -0.615 10.226 14.498 1.00 98.38 122 CYS A N 1
ATOM 840 C CA . CYS A 1 122 ? 0.365 9.840 13.464 1.00 98.38 122 CYS A CA 1
ATOM 841 C C . CYS A 1 122 ? -0.183 10.005 12.031 1.00 98.38 122 CYS A C 1
ATOM 843 O O . CYS A 1 122 ? 0.042 9.161 11.157 1.00 98.38 122 CYS A O 1
ATOM 845 N N . GLU A 1 123 ? -0.956 11.071 11.800 1.00 98.25 123 GLU A N 1
ATOM 846 C CA . GLU A 1 123 ? -1.600 11.321 10.510 1.00 98.25 123 GLU A CA 1
ATOM 847 C C . GLU A 1 123 ? -0.584 11.462 9.373 1.00 98.25 123 GLU A C 1
ATOM 849 O O . GLU A 1 123 ? -0.763 10.873 8.308 1.00 98.25 123 GLU A O 1
ATOM 854 N N . ALA A 1 124 ? 0.507 12.200 9.596 1.00 97.69 124 ALA A N 1
ATOM 855 C CA . ALA A 1 124 ? 1.534 12.424 8.582 1.00 97.69 124 ALA A CA 1
ATOM 856 C C . ALA A 1 124 ? 2.160 11.102 8.106 1.00 97.69 124 ALA A C 1
ATOM 858 O O . ALA A 1 124 ? 2.379 10.899 6.909 1.00 97.69 124 ALA A O 1
ATOM 859 N N . GLU A 1 125 ? 2.404 10.171 9.026 1.00 98.25 125 GLU A N 1
ATOM 860 C CA . GLU A 1 125 ? 2.933 8.846 8.728 1.00 98.25 125 GLU A CA 1
ATOM 861 C C . GLU A 1 125 ? 1.910 7.968 7.995 1.00 98.25 125 GLU A C 1
ATOM 863 O O . GLU A 1 125 ? 2.275 7.267 7.048 1.00 98.25 125 GLU A O 1
ATOM 868 N N . ALA A 1 126 ? 0.630 8.035 8.374 1.00 98.19 126 ALA A N 1
ATOM 869 C CA . ALA A 1 126 ? -0.445 7.332 7.674 1.00 98.19 126 ALA A CA 1
ATOM 870 C C . ALA A 1 126 ? -0.636 7.857 6.238 1.00 98.19 126 ALA A C 1
ATOM 872 O O . ALA A 1 126 ? -0.718 7.070 5.288 1.00 98.19 126 ALA A O 1
ATOM 873 N N . GLN A 1 127 ? -0.608 9.181 6.056 1.00 96.69 127 GLN A N 1
ATOM 874 C CA . GLN A 1 127 ? -0.661 9.826 4.744 1.00 96.69 127 GLN A CA 1
ATOM 875 C C . GLN A 1 127 ? 0.553 9.453 3.884 1.00 96.69 127 GLN A C 1
ATOM 877 O O . GLN A 1 127 ? 0.407 9.200 2.687 1.00 96.69 127 GLN A O 1
ATOM 882 N N . ALA A 1 128 ? 1.750 9.383 4.477 1.00 95.69 128 ALA A N 1
ATOM 883 C CA . ALA A 1 128 ? 2.956 8.949 3.779 1.00 95.69 128 ALA A CA 1
ATOM 884 C C . ALA A 1 128 ? 2.864 7.481 3.340 1.00 95.69 128 ALA A C 1
ATOM 886 O O . ALA A 1 128 ? 3.216 7.164 2.200 1.00 95.69 128 ALA A O 1
ATOM 887 N N . LEU A 1 129 ? 2.350 6.600 4.206 1.00 95.88 129 LEU A N 1
ATOM 888 C CA . LEU A 1 129 ? 2.143 5.186 3.897 1.00 95.88 129 LEU A CA 1
ATOM 889 C C . LEU A 1 129 ? 1.198 5.012 2.701 1.00 95.88 129 LEU A C 1
ATOM 891 O O . LEU A 1 129 ? 1.512 4.271 1.773 1.00 95.88 129 LEU A O 1
ATOM 895 N N . ASN A 1 130 ? 0.082 5.741 2.684 1.00 97.00 130 ASN A N 1
ATOM 896 C CA . ASN A 1 130 ? -0.947 5.648 1.647 1.00 97.00 130 ASN A CA 1
ATOM 897 C C . ASN A 1 130 ? -0.856 6.737 0.568 1.00 97.00 130 ASN A C 1
ATOM 899 O O . ASN A 1 130 ? -1.828 6.987 -0.145 1.00 97.00 130 ASN A O 1
ATOM 903 N N . ARG A 1 131 ? 0.313 7.362 0.372 1.00 95.25 131 ARG A N 1
ATOM 904 C CA . ARG A 1 131 ? 0.480 8.495 -0.558 1.00 95.25 131 ARG A CA 1
ATOM 905 C C . ARG A 1 131 ? -0.011 8.196 -1.976 1.00 95.25 131 ARG A C 1
ATOM 907 O O . ARG A 1 131 ? -0.646 9.047 -2.597 1.00 95.25 131 ARG A O 1
ATOM 914 N N . ALA A 1 132 ? 0.272 6.995 -2.483 1.00 93.88 132 ALA A N 1
ATOM 915 C CA . ALA A 1 132 ? -0.154 6.575 -3.815 1.00 93.88 132 ALA A CA 1
ATOM 916 C C . ALA A 1 132 ? -1.679 6.401 -3.912 1.00 93.88 132 ALA A C 1
ATOM 918 O O . ALA A 1 132 ? -2.291 6.875 -4.871 1.00 93.88 132 ALA A O 1
ATOM 919 N N . PHE A 1 133 ? -2.291 5.793 -2.891 1.00 95.44 133 PHE A N 1
ATOM 920 C CA . PHE A 1 133 ? -3.741 5.649 -2.779 1.00 95.44 133 PHE A CA 1
ATOM 921 C C . PHE A 1 133 ? -4.423 7.021 -2.734 1.00 95.44 133 PHE A C 1
ATOM 923 O O . PHE A 1 133 ? -5.253 7.319 -3.593 1.00 95.44 133 PHE A O 1
ATOM 930 N N . SER A 1 134 ? -3.998 7.898 -1.820 1.00 95.44 134 SER A N 1
ATOM 931 C CA . SER A 1 134 ? -4.544 9.249 -1.694 1.00 95.44 134 SER A CA 1
ATOM 932 C C . SER A 1 134 ? -4.374 10.047 -2.984 1.00 95.44 134 SER A C 1
ATOM 934 O O . SER A 1 134 ? -5.311 10.708 -3.422 1.00 95.44 134 SER A O 1
ATOM 936 N N . HIS A 1 135 ? -3.213 9.976 -3.642 1.00 94.69 135 HIS A N 1
ATOM 937 C CA . HIS A 1 135 ? -3.002 10.658 -4.919 1.00 94.69 135 HIS A CA 1
ATOM 938 C C . HIS A 1 135 ? -3.993 10.187 -5.991 1.00 94.69 135 HIS A C 1
ATOM 940 O O . HIS A 1 135 ? -4.611 11.021 -6.654 1.00 94.69 135 HIS A O 1
ATOM 946 N N . ARG A 1 136 ? -4.180 8.867 -6.126 1.00 95.00 136 ARG A N 1
ATOM 947 C CA . ARG A 1 136 ? -5.118 8.271 -7.086 1.00 95.00 136 ARG A CA 1
ATOM 948 C C . ARG A 1 136 ? -6.543 8.747 -6.857 1.00 95.00 136 ARG A C 1
ATOM 950 O O . ARG A 1 136 ? -7.200 9.130 -7.818 1.00 95.00 136 ARG A O 1
ATOM 957 N N . ILE A 1 137 ? -6.995 8.753 -5.607 1.00 94.69 137 ILE A N 1
ATOM 958 C CA . ILE A 1 137 ? -8.343 9.190 -5.246 1.00 94.69 137 ILE A CA 1
ATOM 959 C C . ILE A 1 137 ? -8.548 10.678 -5.561 1.00 94.69 137 ILE A C 1
ATOM 961 O O . ILE A 1 137 ? -9.491 11.027 -6.264 1.00 94.69 137 ILE A O 1
ATOM 965 N N . HIS A 1 138 ? -7.636 11.554 -5.129 1.00 92.31 138 HIS A N 1
ATOM 966 C CA . HIS A 1 138 ? -7.791 13.000 -5.331 1.00 92.31 138 HIS A CA 1
ATOM 967 C C . HIS A 1 138 ? -7.606 13.451 -6.784 1.00 92.31 138 HIS A C 1
ATOM 969 O O . HIS A 1 138 ? -8.153 14.475 -7.189 1.00 92.31 138 HIS A O 1
ATOM 975 N N . ARG A 1 139 ? -6.754 12.766 -7.557 1.00 92.56 139 ARG A N 1
ATOM 976 C CA . ARG A 1 139 ? -6.341 13.216 -8.898 1.00 92.56 139 ARG A CA 1
ATOM 977 C C . ARG A 1 139 ? -6.895 12.367 -10.034 1.00 92.56 139 ARG A C 1
ATOM 979 O O . ARG A 1 139 ? -6.721 12.755 -11.185 1.00 92.56 139 ARG A O 1
ATOM 986 N N . GLY A 1 140 ? -7.490 11.211 -9.742 1.00 91.38 140 GLY A N 1
ATOM 987 C CA . GLY A 1 140 ? -7.934 10.249 -10.755 1.00 91.38 140 GLY A CA 1
ATOM 988 C C . GLY A 1 140 ? -6.792 9.687 -11.613 1.00 91.38 140 GLY A C 1
ATOM 989 O O . GLY A 1 140 ? -7.029 9.215 -12.721 1.00 91.38 140 GLY A O 1
ATOM 990 N N . ARG A 1 141 ? -5.537 9.784 -11.150 1.00 89.88 141 ARG A N 1
ATOM 991 C CA . ARG A 1 141 ? -4.322 9.429 -11.905 1.00 89.88 141 ARG A CA 1
ATOM 992 C C . ARG A 1 141 ? -3.344 8.643 -11.026 1.00 89.88 141 ARG A C 1
ATOM 994 O O . ARG A 1 141 ? -3.341 8.847 -9.815 1.00 89.88 141 ARG A O 1
ATOM 1001 N N . PRO A 1 142 ? -2.512 7.755 -11.598 1.00 88.62 142 PRO A N 1
ATOM 1002 C CA . PRO A 1 142 ? -1.542 6.986 -10.823 1.00 88.62 142 PRO A CA 1
ATOM 1003 C C . PRO A 1 142 ? -0.451 7.882 -10.226 1.00 88.62 142 PRO A C 1
ATOM 1005 O O . PRO A 1 142 ? -0.067 8.896 -10.810 1.00 88.62 142 PRO A O 1
ATOM 1008 N N . PHE A 1 143 ? 0.085 7.471 -9.077 1.00 91.50 143 PHE A N 1
ATOM 1009 C CA . PHE A 1 143 ? 1.239 8.120 -8.461 1.00 91.50 143 PHE A CA 1
ATOM 1010 C C . PHE A 1 143 ? 2.532 7.665 -9.147 1.00 91.50 143 PHE A C 1
ATOM 1012 O O . PHE A 1 143 ? 2.865 6.482 -9.140 1.00 91.50 143 PHE A O 1
ATOM 1019 N N . GLY A 1 144 ? 3.255 8.606 -9.754 1.00 89.75 144 GLY A N 1
ATOM 1020 C CA . GLY A 1 144 ? 4.488 8.325 -10.487 1.00 89.75 144 GLY A CA 1
ATOM 1021 C C . GLY A 1 144 ? 5.740 8.465 -9.624 1.00 89.75 144 GLY A C 1
ATOM 1022 O O . GLY A 1 144 ? 5.904 9.458 -8.917 1.00 89.75 144 GLY A O 1
ATOM 1023 N N . ILE A 1 145 ? 6.657 7.504 -9.744 1.00 89.44 145 ILE A N 1
ATOM 1024 C CA . ILE A 1 145 ? 8.005 7.576 -9.170 1.00 89.44 145 ILE A CA 1
ATOM 1025 C C . ILE A 1 145 ? 9.009 7.580 -10.321 1.00 89.44 145 ILE A C 1
ATOM 1027 O O . ILE A 1 145 ? 9.142 6.591 -11.041 1.00 89.44 145 ILE A O 1
ATOM 1031 N N . LEU A 1 146 ? 9.729 8.690 -10.489 1.00 89.62 146 LEU A N 1
ATOM 1032 C CA . LEU A 1 146 ? 10.853 8.767 -11.418 1.00 89.62 146 LEU A CA 1
ATOM 1033 C C . LEU A 1 146 ? 12.134 8.350 -10.691 1.00 89.62 146 LEU A C 1
ATOM 1035 O O . LEU A 1 146 ? 12.525 8.973 -9.707 1.00 89.62 146 LEU A O 1
ATOM 1039 N N . LYS A 1 147 ? 12.793 7.302 -11.188 1.00 92.12 147 LYS A N 1
ATOM 1040 C CA . LYS A 1 147 ? 14.027 6.756 -10.614 1.00 92.12 147 LYS A CA 1
ATOM 1041 C C . LYS A 1 147 ? 15.099 6.661 -11.692 1.00 92.12 147 LYS A C 1
ATOM 1043 O O . LYS A 1 147 ? 14.876 6.033 -12.722 1.00 92.12 147 LYS A O 1
ATOM 1048 N N . TRP A 1 148 ? 16.298 7.164 -11.406 1.00 89.25 148 TRP A N 1
ATOM 1049 C CA . TRP A 1 148 ? 17.510 6.882 -12.188 1.00 89.25 148 TRP A CA 1
ATOM 1050 C C . TRP A 1 148 ? 18.698 6.518 -11.278 1.00 89.25 148 TRP A C 1
ATOM 1052 O O . TRP A 1 148 ? 18.555 6.434 -10.059 1.00 89.25 148 TRP A O 1
ATOM 1062 N N . ALA A 1 149 ? 19.845 6.183 -11.867 1.00 83.94 149 ALA A N 1
ATOM 1063 C CA . ALA A 1 149 ? 21.128 6.039 -11.177 1.00 83.94 149 ALA A CA 1
ATOM 1064 C C . ALA A 1 149 ? 22.172 6.832 -11.967 1.00 83.94 149 ALA A C 1
ATOM 1066 O O . ALA A 1 149 ? 22.154 6.783 -13.195 1.00 83.94 149 ALA A O 1
ATOM 1067 N N . MET A 1 150 ? 23.035 7.576 -11.279 1.00 88.50 150 MET A N 1
ATOM 1068 C CA . MET A 1 150 ? 24.031 8.443 -11.907 1.00 88.50 150 MET A CA 1
ATOM 1069 C C . MET A 1 150 ? 25.309 8.515 -11.071 1.00 88.50 150 MET A C 1
ATOM 1071 O O . MET A 1 150 ? 25.268 8.255 -9.867 1.00 88.50 150 MET A O 1
ATOM 1075 N N . GLY A 1 151 ? 26.420 8.875 -11.711 1.00 74.88 151 GLY A N 1
ATOM 1076 C CA . GLY A 1 151 ? 27.639 9.300 -11.028 1.00 74.88 151 GLY A CA 1
ATOM 1077 C C . GLY A 1 151 ? 27.458 10.646 -10.319 1.00 74.88 151 GLY A C 1
ATOM 1078 O O . GLY A 1 151 ? 26.448 11.332 -10.498 1.00 74.88 151 GLY A O 1
ATOM 1079 N N . LEU A 1 152 ? 28.454 11.046 -9.525 1.00 78.75 152 LEU A N 1
ATOM 1080 C CA . LEU A 1 152 ? 28.451 12.336 -8.816 1.00 78.75 152 LEU A CA 1
ATOM 1081 C C . LEU A 1 152 ? 28.346 13.535 -9.777 1.00 78.75 152 LEU A C 1
ATOM 1083 O O . LEU A 1 152 ? 27.774 14.564 -9.436 1.00 78.75 152 LEU A O 1
ATOM 1087 N N . ASP A 1 153 ? 28.860 13.376 -10.993 1.00 83.44 153 ASP A N 1
ATOM 1088 C CA . ASP A 1 153 ? 28.821 14.346 -12.087 1.00 83.44 153 ASP A CA 1
ATOM 1089 C C . ASP A 1 153 ? 27.501 14.325 -12.885 1.00 83.44 153 ASP A C 1
ATOM 1091 O O . ASP A 1 153 ? 27.381 14.974 -13.925 1.00 83.44 153 ASP A O 1
ATOM 1095 N N . GLY A 1 154 ? 26.501 13.569 -12.422 1.00 76.06 154 GLY A N 1
ATOM 1096 C CA . GLY A 1 154 ? 25.170 13.509 -13.020 1.00 76.06 154 GLY A CA 1
ATOM 1097 C C . GLY A 1 154 ? 25.065 12.626 -14.265 1.00 76.06 154 GLY A C 1
ATOM 1098 O O . GLY A 1 154 ? 24.029 12.624 -14.931 1.00 76.06 154 GLY A O 1
ATOM 1099 N N . ARG A 1 155 ? 26.110 11.863 -14.607 1.00 77.19 155 ARG A N 1
ATOM 1100 C CA . ARG A 1 155 ? 26.118 11.000 -15.797 1.00 77.19 155 ARG A CA 1
ATOM 1101 C C . ARG A 1 155 ? 25.484 9.642 -15.517 1.00 77.19 155 ARG A C 1
ATOM 1103 O O . ARG A 1 155 ? 25.743 9.022 -14.491 1.00 77.19 155 ARG A O 1
ATOM 1110 N N . THR A 1 156 ? 24.680 9.158 -16.459 1.00 83.25 156 THR A N 1
ATOM 1111 C CA . THR A 1 156 ? 23.978 7.861 -16.385 1.00 83.25 156 THR A CA 1
ATOM 1112 C C . THR A 1 156 ? 24.611 6.777 -17.264 1.00 83.25 156 THR A C 1
ATOM 1114 O O . THR A 1 156 ? 24.177 5.628 -17.228 1.00 83.25 156 THR A O 1
ATOM 1117 N N . ALA A 1 157 ? 25.624 7.136 -18.054 1.00 82.75 157 ALA A N 1
ATOM 1118 C CA . ALA A 1 157 ? 26.430 6.247 -18.881 1.00 82.75 157 ALA A CA 1
ATOM 1119 C C . ALA A 1 157 ? 27.736 6.954 -19.283 1.00 82.75 157 ALA A C 1
ATOM 1121 O O . ALA A 1 157 ? 27.820 8.186 -19.265 1.00 82.75 157 ALA A O 1
ATOM 1122 N N . LEU A 1 158 ? 28.735 6.171 -19.685 1.00 79.38 158 LEU A N 1
ATOM 1123 C CA . LEU A 1 158 ? 29.923 6.654 -20.385 1.00 79.38 158 LEU A CA 1
ATOM 1124 C C . LEU A 1 158 ? 29.575 7.113 -21.813 1.00 79.38 158 LEU A C 1
ATOM 1126 O O . LEU A 1 158 ? 28.520 6.776 -22.352 1.00 79.38 158 LEU A O 1
ATOM 1130 N N . SER A 1 159 ? 30.486 7.841 -22.467 1.00 84.38 159 SER A N 1
ATOM 1131 C CA . SER A 1 159 ? 30.310 8.314 -23.854 1.00 84.38 159 SER A CA 1
ATOM 1132 C C . SER A 1 159 ? 30.126 7.184 -24.874 1.00 84.38 159 SER A C 1
ATOM 1134 O O . SER A 1 159 ? 29.521 7.393 -25.920 1.00 84.38 159 SER A O 1
ATOM 1136 N N . ASN A 1 160 ? 30.610 5.981 -24.559 1.00 79.69 160 ASN A N 1
ATOM 1137 C CA . ASN A 1 160 ? 30.424 4.769 -25.357 1.00 79.69 160 ASN A CA 1
ATOM 1138 C C . ASN A 1 160 ? 29.120 4.006 -25.031 1.00 79.69 160 ASN A C 1
ATOM 1140 O O . ASN A 1 160 ? 28.910 2.916 -25.556 1.00 79.69 160 ASN A O 1
ATOM 1144 N N . GLY A 1 161 ? 28.266 4.540 -24.151 1.00 78.31 161 GLY A N 1
ATOM 1145 C CA . GLY A 1 161 ? 26.989 3.940 -23.756 1.00 78.31 161 GLY A CA 1
ATOM 1146 C C . GLY A 1 161 ? 27.064 2.922 -22.615 1.00 78.31 161 GLY A C 1
ATOM 1147 O O . GLY A 1 161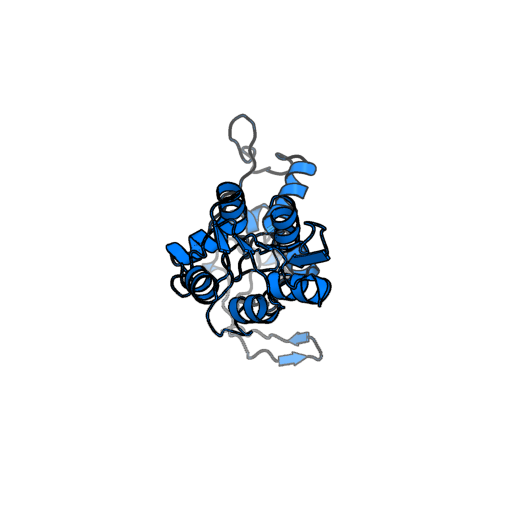 ? 26.019 2.458 -22.165 1.00 78.31 161 GLY A O 1
ATOM 1148 N N . ALA A 1 162 ? 28.251 2.585 -22.100 1.00 79.81 162 ALA A N 1
ATOM 1149 C CA . ALA A 1 162 ? 28.368 1.677 -20.960 1.00 79.81 162 ALA A CA 1
ATOM 1150 C C . ALA A 1 162 ? 27.767 2.310 -19.688 1.00 79.81 162 ALA A C 1
ATOM 1152 O O . ALA A 1 162 ? 28.181 3.390 -19.266 1.00 79.81 162 ALA A O 1
ATOM 1153 N N . SER A 1 163 ? 26.788 1.632 -19.084 1.00 82.00 163 SER A N 1
ATOM 1154 C CA . SER A 1 163 ? 25.945 2.158 -17.991 1.00 82.00 163 SER A CA 1
ATOM 1155 C C . SER A 1 163 ? 25.851 1.225 -16.774 1.00 82.00 163 SER A C 1
ATOM 1157 O O . SER A 1 163 ? 25.220 1.554 -15.763 1.00 82.00 163 SER A O 1
ATOM 1159 N N . GLN A 1 164 ? 26.458 0.037 -16.848 1.00 82.81 164 GLN A N 1
ATOM 1160 C CA . GLN A 1 164 ? 26.343 -0.961 -15.791 1.00 82.81 164 GLN A CA 1
ATOM 1161 C C . GLN A 1 164 ? 27.169 -0.581 -14.560 1.00 82.81 164 GLN A C 1
ATOM 1163 O O . GLN A 1 164 ? 28.278 -0.066 -14.650 1.00 82.81 164 GLN A O 1
ATOM 1168 N N . TRP A 1 165 ? 26.592 -0.883 -13.396 1.00 84.19 165 TRP A N 1
ATOM 1169 C CA . TRP A 1 165 ? 27.239 -0.816 -12.080 1.00 84.19 165 TRP A CA 1
ATOM 1170 C C . TRP A 1 165 ? 27.615 0.589 -11.597 1.00 84.19 165 TRP A C 1
ATOM 1172 O O . TRP A 1 165 ? 28.433 0.733 -10.697 1.00 84.19 165 TRP A O 1
ATOM 1182 N N . ILE A 1 166 ? 26.913 1.612 -12.093 1.00 79.06 166 ILE A N 1
ATOM 1183 C CA . ILE A 1 166 ? 26.895 2.951 -11.480 1.00 79.06 166 ILE A CA 1
ATOM 1184 C C . ILE A 1 166 ? 26.395 2.885 -10.027 1.00 79.06 166 ILE A C 1
ATOM 1186 O O . ILE A 1 166 ? 26.925 3.542 -9.141 1.00 79.06 166 ILE A O 1
ATOM 1190 N N . SER A 1 167 ? 25.353 2.087 -9.778 1.00 83.00 167 SER A N 1
ATOM 1191 C CA . SER A 1 167 ? 24.767 1.895 -8.444 1.00 83.00 167 SER A CA 1
ATOM 1192 C C . SER A 1 167 ? 25.212 0.567 -7.839 1.00 83.00 167 SER A C 1
ATOM 1194 O O . SER A 1 167 ? 25.352 -0.419 -8.567 1.00 83.00 167 SER A O 1
ATOM 1196 N N . SER A 1 168 ? 25.406 0.534 -6.519 1.00 85.44 168 SER A N 1
ATOM 1197 C CA . SER A 1 168 ? 25.869 -0.643 -5.774 1.00 85.44 168 SER A CA 1
ATOM 1198 C C . SER A 1 168 ? 24.839 -1.791 -5.759 1.00 85.44 168 SER A C 1
ATOM 1200 O O . SER A 1 168 ? 23.667 -1.578 -6.096 1.00 85.44 168 SER A O 1
ATOM 1202 N N . PRO A 1 169 ? 25.235 -3.021 -5.378 1.00 87.62 169 PRO A N 1
ATOM 1203 C CA . PRO A 1 169 ? 24.298 -4.126 -5.170 1.00 87.62 169 PRO A CA 1
ATOM 1204 C C . PRO A 1 169 ? 23.143 -3.792 -4.211 1.00 87.62 169 PRO A C 1
ATOM 1206 O O . PRO A 1 169 ? 22.000 -4.121 -4.515 1.00 87.62 169 PRO A O 1
ATOM 1209 N N . GLU A 1 170 ? 23.405 -3.081 -3.113 1.00 86.50 170 GLU A N 1
ATOM 1210 C CA . GLU A 1 170 ? 22.404 -2.679 -2.112 1.00 86.50 170 GLU A CA 1
ATOM 1211 C C . GLU A 1 170 ? 21.386 -1.710 -2.713 1.00 86.50 170 GLU A C 1
ATOM 1213 O O . GLU A 1 170 ? 20.177 -1.874 -2.542 1.00 86.50 170 GLU A O 1
ATOM 1218 N N . ALA A 1 171 ? 21.863 -0.735 -3.492 1.00 80.38 171 ALA A N 1
ATOM 1219 C CA . ALA A 1 171 ? 20.992 0.179 -4.217 1.00 80.38 171 ALA A CA 1
ATOM 1220 C C . ALA A 1 171 ? 20.116 -0.578 -5.227 1.00 80.38 171 ALA A C 1
ATOM 1222 O O . ALA A 1 171 ? 18.931 -0.281 -5.361 1.00 80.38 171 ALA A O 1
ATOM 1223 N N . ARG A 1 172 ? 20.658 -1.587 -5.921 1.00 85.25 172 ARG A N 1
ATOM 1224 C CA . ARG A 1 172 ? 19.870 -2.430 -6.836 1.00 85.25 172 ARG A CA 1
ATOM 1225 C C . ARG A 1 172 ? 18.838 -3.276 -6.087 1.00 85.25 172 ARG A C 1
ATOM 1227 O O . ARG A 1 172 ? 17.697 -3.333 -6.537 1.00 85.25 172 ARG A O 1
ATOM 1234 N N . ALA A 1 173 ? 19.188 -3.856 -4.939 1.00 81.06 173 ALA A N 1
ATOM 1235 C CA . ALA A 1 173 ? 18.256 -4.596 -4.086 1.00 81.06 173 ALA A CA 1
ATOM 1236 C C . ALA A 1 173 ? 17.099 -3.706 -3.601 1.00 81.06 173 ALA A C 1
ATOM 1238 O O . ALA A 1 173 ? 15.935 -4.079 -3.734 1.00 81.06 173 ALA A O 1
ATOM 1239 N N . TRP A 1 174 ? 17.395 -2.483 -3.155 1.00 86.00 174 TRP A N 1
ATOM 1240 C CA . TRP A 1 174 ? 16.369 -1.505 -2.787 1.00 86.00 174 TRP A CA 1
ATOM 1241 C C . TRP A 1 174 ? 15.418 -1.185 -3.951 1.00 86.00 174 TRP A C 1
ATOM 1243 O O . TRP A 1 174 ? 14.206 -1.082 -3.760 1.00 86.00 174 TRP A O 1
ATOM 1253 N N . VAL A 1 175 ? 15.937 -1.090 -5.180 1.00 87.81 175 VAL A N 1
ATOM 1254 C CA . VAL A 1 175 ? 15.109 -0.879 -6.379 1.00 87.81 175 VAL A CA 1
ATOM 1255 C C . VAL A 1 175 ? 14.194 -2.066 -6.658 1.00 87.81 175 VAL A C 1
ATOM 1257 O O . VAL A 1 175 ? 13.085 -1.852 -7.140 1.00 87.81 175 VAL A O 1
ATOM 1260 N N . HIS A 1 176 ? 14.605 -3.298 -6.356 1.00 86.25 176 HIS A N 1
ATOM 1261 C CA . HIS A 1 176 ? 13.707 -4.449 -6.453 1.00 86.25 176 HIS A CA 1
ATOM 1262 C C . HIS A 1 176 ? 12.542 -4.328 -5.467 1.00 86.25 176 HIS A C 1
ATOM 1264 O O . HIS A 1 176 ? 11.398 -4.491 -5.884 1.00 86.25 176 HIS A O 1
ATOM 1270 N N . THR A 1 177 ? 12.798 -3.923 -4.219 1.00 84.56 177 THR A N 1
ATOM 1271 C CA . THR A 1 177 ? 11.731 -3.635 -3.246 1.00 84.56 177 THR A CA 1
ATOM 1272 C C . THR A 1 177 ? 10.818 -2.502 -3.718 1.00 84.56 177 THR A C 1
ATOM 1274 O O . THR A 1 177 ? 9.598 -2.610 -3.618 1.00 84.56 177 THR A O 1
ATOM 1277 N N . LEU A 1 178 ? 11.387 -1.427 -4.280 1.00 87.50 178 LEU A N 1
ATOM 1278 C CA . LEU A 1 178 ? 10.612 -0.323 -4.851 1.00 87.50 178 LEU A CA 1
ATOM 1279 C C . LEU A 1 178 ? 9.698 -0.817 -5.977 1.00 87.50 178 LEU A C 1
ATOM 1281 O O . LEU A 1 178 ? 8.508 -0.519 -5.970 1.00 87.50 178 LEU A O 1
ATOM 1285 N N . ARG A 1 179 ? 10.234 -1.604 -6.917 1.00 87.38 179 ARG A N 1
ATOM 1286 C CA . ARG A 1 179 ? 9.461 -2.188 -8.022 1.00 87.38 179 ARG A CA 1
ATOM 1287 C C . ARG A 1 179 ? 8.343 -3.093 -7.515 1.00 87.38 179 ARG A C 1
ATOM 1289 O O . ARG A 1 179 ? 7.237 -2.972 -8.016 1.00 87.38 179 ARG A O 1
ATOM 1296 N N . GLY A 1 180 ? 8.606 -3.923 -6.504 1.00 84.69 180 GLY A N 1
ATOM 1297 C CA . GLY A 1 180 ? 7.587 -4.772 -5.879 1.00 84.69 180 GLY A CA 1
ATOM 1298 C C . GLY A 1 180 ? 6.471 -3.986 -5.182 1.00 84.69 180 GLY A C 1
ATOM 1299 O O . GLY A 1 180 ? 5.394 -4.522 -4.963 1.00 84.69 180 GLY A O 1
ATOM 1300 N N . SER A 1 181 ? 6.697 -2.708 -4.859 1.00 85.38 181 SER A N 1
ATOM 1301 C CA . SER A 1 181 ? 5.667 -1.814 -4.310 1.00 85.38 181 SER A CA 1
ATOM 1302 C C . SER A 1 181 ? 4.893 -1.011 -5.362 1.00 85.38 181 SER A C 1
ATOM 1304 O O . SER A 1 181 ? 3.973 -0.279 -4.999 1.00 85.38 181 SER A O 1
ATOM 1306 N N . CYS A 1 182 ? 5.269 -1.117 -6.638 1.00 87.00 182 CYS A N 1
ATOM 1307 C CA . CYS A 1 182 ? 4.642 -0.406 -7.746 1.00 87.00 182 CYS A CA 1
ATOM 1308 C C . CYS A 1 182 ? 3.762 -1.351 -8.570 1.00 87.00 182 CYS A C 1
ATOM 1310 O O . CYS A 1 182 ? 4.193 -2.441 -8.929 1.00 87.00 182 CYS A O 1
ATOM 1312 N N . ASP A 1 183 ? 2.588 -0.873 -8.984 1.00 85.88 183 ASP A N 1
ATOM 1313 C CA . ASP A 1 183 ? 1.692 -1.628 -9.875 1.00 85.88 183 ASP A CA 1
ATOM 1314 C C . ASP A 1 183 ? 2.262 -1.781 -11.298 1.00 85.88 183 ASP A C 1
ATOM 1316 O O . ASP A 1 183 ? 1.898 -2.695 -12.033 1.00 85.88 183 ASP A O 1
ATOM 1320 N N . ALA A 1 184 ? 3.154 -0.872 -11.709 1.00 85.25 184 ALA A N 1
ATOM 1321 C CA . ALA A 1 184 ? 3.783 -0.891 -13.024 1.00 85.25 184 ALA A CA 1
ATOM 1322 C C . ALA A 1 184 ? 5.200 -0.303 -12.998 1.00 85.25 184 ALA A C 1
ATOM 1324 O O . ALA A 1 184 ? 5.503 0.632 -12.252 1.00 85.25 184 ALA A O 1
ATOM 1325 N N . VAL A 1 185 ? 6.059 -0.816 -13.884 1.00 84.81 185 VAL A N 1
ATOM 1326 C CA . VAL A 1 185 ? 7.398 -0.280 -14.163 1.00 84.81 185 VAL A CA 1
ATOM 1327 C C . VAL A 1 185 ? 7.457 0.128 -15.630 1.00 84.81 185 VAL A C 1
ATOM 1329 O O . VAL A 1 185 ? 7.214 -0.689 -16.514 1.00 84.81 185 VAL A O 1
ATOM 1332 N N . ILE A 1 186 ? 7.800 1.389 -15.889 1.00 83.94 186 ILE A N 1
ATOM 1333 C CA . ILE A 1 186 ? 7.842 1.961 -17.239 1.00 83.94 186 ILE A CA 1
ATOM 1334 C C . ILE A 1 186 ? 9.290 2.283 -17.606 1.00 83.94 186 ILE A C 1
ATOM 1336 O O . ILE A 1 186 ? 10.015 2.900 -16.824 1.00 83.94 186 ILE A O 1
ATOM 1340 N N . VAL A 1 187 ? 9.702 1.892 -18.813 1.00 84.19 187 VAL A N 1
ATOM 1341 C CA . VAL A 1 187 ? 10.993 2.256 -19.411 1.00 84.19 187 VAL A CA 1
ATOM 1342 C C . VAL A 1 187 ? 10.812 2.686 -20.863 1.00 84.19 187 VAL A C 1
ATOM 1344 O O . VAL A 1 187 ? 9.864 2.277 -21.532 1.00 84.19 187 VAL A O 1
ATOM 1347 N N . GLY A 1 188 ? 11.735 3.503 -21.370 1.00 79.00 188 GLY A N 1
ATOM 1348 C CA . GLY A 1 188 ? 11.760 3.874 -22.782 1.00 79.00 188 GLY A CA 1
ATOM 1349 C C . GLY A 1 188 ? 12.312 2.751 -23.666 1.00 79.00 188 GLY A C 1
ATOM 1350 O O . GLY A 1 188 ? 13.149 1.956 -23.239 1.00 79.00 188 GLY A O 1
ATOM 1351 N N . GLY A 1 189 ? 11.917 2.729 -24.943 1.00 78.94 189 GLY A N 1
ATOM 1352 C CA . GLY A 1 189 ? 12.412 1.730 -25.900 1.00 78.94 189 GLY A CA 1
ATOM 1353 C C . GLY A 1 189 ? 13.936 1.745 -26.092 1.00 78.94 189 GLY A C 1
ATOM 1354 O O . GLY A 1 189 ? 14.521 0.712 -26.403 1.00 78.94 189 GLY A O 1
ATOM 1355 N N . GLY A 1 190 ? 14.597 2.889 -25.867 1.00 80.94 190 GLY A N 1
ATOM 1356 C CA . GLY A 1 190 ? 16.063 2.986 -25.874 1.00 80.94 190 GLY A CA 1
ATOM 1357 C C . GLY A 1 190 ? 16.713 2.102 -24.806 1.00 80.94 190 GLY A C 1
ATOM 1358 O O . GLY A 1 190 ? 17.596 1.315 -25.132 1.00 80.94 190 GLY A O 1
ATOM 1359 N N . THR A 1 191 ? 16.204 2.154 -23.572 1.00 81.62 191 THR A N 1
ATOM 1360 C CA . THR A 1 191 ? 16.638 1.300 -22.453 1.00 81.62 191 THR A CA 1
ATOM 1361 C C . THR A 1 191 ? 16.426 -0.177 -22.767 1.00 81.62 191 THR A C 1
ATOM 1363 O O . THR A 1 191 ? 17.318 -0.985 -22.545 1.00 81.62 191 THR A O 1
ATOM 1366 N N . VAL A 1 192 ? 15.275 -0.546 -23.344 1.00 77.50 192 VAL A N 1
ATOM 1367 C CA . VAL A 1 192 ? 15.004 -1.946 -23.721 1.00 77.50 192 VAL A CA 1
ATOM 1368 C C . VAL A 1 192 ? 16.037 -2.462 -24.725 1.00 77.50 192 VAL A C 1
ATOM 1370 O O . VAL A 1 192 ? 16.550 -3.568 -24.566 1.00 77.50 192 VAL A O 1
ATOM 1373 N N . ARG A 1 193 ? 16.373 -1.658 -25.743 1.00 78.50 193 ARG A N 1
ATOM 1374 C CA . ARG A 1 193 ? 17.331 -2.043 -26.790 1.00 78.50 193 ARG A CA 1
ATOM 1375 C C . ARG A 1 193 ? 18.771 -2.115 -26.286 1.00 78.50 193 ARG A C 1
ATOM 1377 O O . ARG A 1 193 ? 19.476 -3.053 -26.656 1.00 78.50 193 ARG A O 1
ATOM 1384 N N . ALA A 1 194 ? 19.191 -1.136 -25.486 1.00 74.56 194 ALA A N 1
ATOM 1385 C CA . ALA A 1 194 ? 20.564 -1.024 -25.001 1.00 74.56 194 ALA A CA 1
ATOM 1386 C C . ALA A 1 194 ? 20.855 -1.988 -23.842 1.00 74.56 194 ALA A C 1
ATOM 1388 O O . ALA A 1 194 ? 21.837 -2.725 -23.890 1.00 74.56 194 ALA A O 1
ATOM 1389 N N . ASP A 1 195 ? 19.971 -2.032 -22.843 1.00 76.12 195 ASP A N 1
ATOM 1390 C CA . ASP A 1 195 ? 20.261 -2.684 -21.562 1.00 76.12 195 ASP A CA 1
ATOM 1391 C C . ASP A 1 195 ? 19.645 -4.082 -21.447 1.00 76.12 195 ASP A C 1
ATOM 1393 O O . ASP A 1 195 ? 20.060 -4.860 -20.591 1.00 76.12 195 ASP A O 1
ATOM 1397 N N . ARG A 1 196 ? 18.648 -4.404 -22.287 1.00 77.81 196 ARG A N 1
ATOM 1398 C CA . ARG A 1 196 ? 17.886 -5.670 -22.257 1.00 77.81 196 ARG A CA 1
ATOM 1399 C C . ARG A 1 196 ? 17.471 -6.075 -20.830 1.00 77.81 196 ARG A C 1
ATOM 1401 O O . ARG A 1 196 ? 17.815 -7.162 -20.370 1.00 77.81 196 ARG A O 1
ATOM 1408 N N . PRO A 1 197 ? 16.771 -5.194 -20.095 1.00 76.94 197 PRO A N 1
ATOM 1409 C CA . PRO A 1 197 ? 16.601 -5.356 -18.662 1.00 76.94 197 PRO A CA 1
ATOM 1410 C C . PRO A 1 197 ? 15.579 -6.446 -18.316 1.00 76.94 197 PRO A C 1
ATOM 1412 O O . PRO A 1 197 ? 14.484 -6.502 -18.876 1.00 76.94 197 PRO A O 1
ATOM 1415 N N . GLU A 1 198 ? 15.883 -7.245 -17.297 1.00 75.94 198 GLU A N 1
ATOM 1416 C CA . GLU A 1 198 ? 14.945 -8.200 -16.697 1.00 75.94 198 GLU A CA 1
ATOM 1417 C C . GLU A 1 198 ? 13.983 -7.478 -15.736 1.00 75.94 198 GLU A C 1
ATOM 1419 O O . GLU A 1 198 ? 14.123 -7.516 -14.513 1.00 75.94 198 GLU A O 1
ATOM 1424 N N . LEU A 1 199 ? 13.019 -6.736 -16.291 1.00 67.50 199 LEU A N 1
ATOM 1425 C CA . LEU A 1 199 ? 12.103 -5.902 -15.497 1.00 67.50 199 LEU A CA 1
ATOM 1426 C C . LEU A 1 199 ? 10.926 -6.684 -14.900 1.00 67.50 199 LEU A C 1
ATOM 1428 O O . LEU A 1 199 ? 10.503 -6.370 -13.791 1.00 67.50 199 LEU A O 1
ATOM 1432 N N . ALA A 1 200 ? 10.410 -7.685 -15.620 1.00 61.62 200 ALA A N 1
ATOM 1433 C CA . ALA A 1 200 ? 9.158 -8.372 -15.284 1.00 61.62 200 ALA A CA 1
ATOM 1434 C C . ALA A 1 200 ? 9.345 -9.759 -14.643 1.00 61.62 200 ALA A C 1
ATOM 1436 O O . ALA A 1 200 ? 8.401 -10.312 -14.088 1.00 61.62 200 ALA A O 1
ATOM 1437 N N . ALA A 1 201 ? 10.559 -10.321 -14.671 1.00 64.06 201 ALA A N 1
ATOM 1438 C CA . ALA A 1 201 ? 10.820 -11.676 -14.175 1.00 64.06 201 ALA A CA 1
ATOM 1439 C C . ALA A 1 201 ? 10.579 -11.832 -12.660 1.00 64.06 201 ALA A C 1
ATOM 1441 O O . ALA A 1 201 ? 10.303 -12.929 -12.186 1.00 64.06 201 ALA A O 1
ATOM 1442 N N . ALA A 1 202 ? 10.698 -10.750 -11.885 1.00 61.69 202 ALA A N 1
ATOM 1443 C CA . ALA A 1 202 ? 10.317 -10.750 -10.471 1.00 61.69 202 ALA A CA 1
ATOM 1444 C C . ALA A 1 202 ? 8.786 -10.732 -10.303 1.00 61.69 202 ALA A C 1
ATOM 1446 O O . ALA A 1 202 ? 8.248 -11.574 -9.601 1.00 61.69 202 ALA A O 1
ATOM 1447 N N . ALA A 1 203 ? 8.078 -9.865 -11.035 1.00 61.78 203 ALA A N 1
ATOM 1448 C CA . ALA A 1 203 ? 6.616 -9.772 -10.972 1.00 61.78 203 ALA A CA 1
ATOM 1449 C C . ALA A 1 203 ? 5.907 -11.074 -11.394 1.00 61.78 203 ALA A C 1
ATOM 1451 O O . ALA A 1 203 ? 4.867 -11.412 -10.838 1.00 61.78 203 ALA A O 1
ATOM 1452 N N . LEU A 1 204 ? 6.480 -11.810 -12.353 1.00 67.94 204 LEU A N 1
ATOM 1453 C CA . LEU A 1 204 ? 6.002 -13.141 -12.738 1.00 67.94 204 LEU A CA 1
ATOM 1454 C C . LEU A 1 204 ? 6.270 -14.202 -11.661 1.00 67.94 204 LEU A C 1
ATOM 1456 O O . LEU A 1 204 ? 5.430 -15.065 -11.456 1.00 67.94 204 LEU A O 1
ATOM 1460 N N . ARG A 1 205 ? 7.422 -14.146 -10.976 1.00 72.00 205 ARG A N 1
ATOM 1461 C CA . ARG A 1 205 ? 7.762 -15.093 -9.897 1.00 72.00 205 ARG A CA 1
ATOM 1462 C C . ARG A 1 205 ? 6.927 -14.892 -8.636 1.00 72.00 205 ARG A C 1
ATOM 1464 O O . ARG A 1 205 ? 6.682 -15.859 -7.930 1.00 72.00 205 ARG A O 1
ATOM 1471 N N . ASP A 1 206 ? 6.506 -13.660 -8.379 1.00 72.06 206 ASP A N 1
ATOM 1472 C CA . ASP A 1 206 ? 5.765 -13.290 -7.172 1.00 72.06 206 ASP A CA 1
ATOM 1473 C C . ASP A 1 206 ? 4.230 -13.361 -7.365 1.00 72.06 206 ASP A C 1
ATOM 1475 O O . ASP A 1 206 ? 3.482 -12.802 -6.564 1.00 72.06 206 ASP A O 1
ATOM 1479 N N . ASP A 1 207 ? 3.746 -14.016 -8.432 1.00 68.88 207 ASP A N 1
ATOM 1480 C CA . ASP A 1 207 ? 2.320 -14.150 -8.795 1.00 68.88 207 ASP A CA 1
ATOM 1481 C C . ASP A 1 207 ? 1.561 -12.810 -8.930 1.00 68.88 207 ASP A C 1
ATOM 1483 O O . ASP A 1 207 ? 0.333 -12.726 -8.791 1.00 68.88 207 ASP A O 1
ATOM 1487 N N . CYS A 1 208 ? 2.286 -11.731 -9.232 1.00 57.19 208 CYS A N 1
ATOM 1488 C CA . CYS A 1 208 ? 1.723 -10.390 -9.378 1.00 57.19 208 CYS A CA 1
ATOM 1489 C C . CYS A 1 208 ? 1.128 -10.135 -10.771 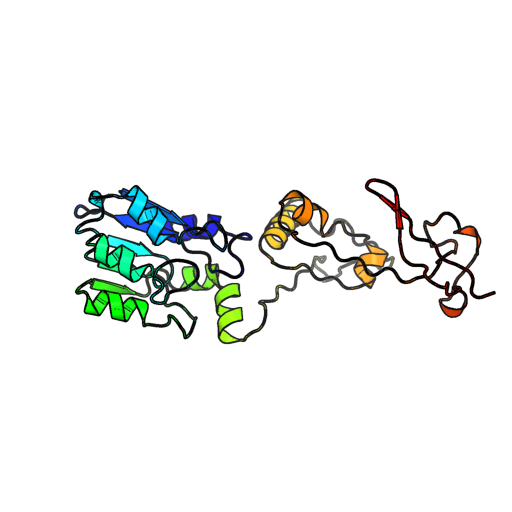1.00 57.19 208 CYS A C 1
ATOM 1491 O O . CYS A 1 208 ? 0.387 -9.170 -10.936 1.00 57.19 208 CYS A O 1
ATOM 1493 N N . VAL A 1 209 ? 1.409 -10.985 -11.762 1.00 65.12 209 VAL A N 1
ATOM 1494 C CA . VAL A 1 209 ? 0.902 -10.856 -13.138 1.00 65.12 209 VAL A CA 1
ATOM 1495 C C . VAL A 1 209 ? -0.222 -11.861 -13.373 1.00 65.12 209 VAL A C 1
ATOM 1497 O O . VAL A 1 209 ? 0.009 -13.064 -13.345 1.00 65.12 209 VAL A O 1
ATOM 1500 N N . GLN A 1 210 ? -1.436 -11.372 -13.625 1.00 74.50 210 GLN A N 1
ATOM 1501 C CA . GLN A 1 210 ? -2.595 -12.228 -13.925 1.00 74.50 210 GLN A CA 1
ATOM 1502 C C . GLN A 1 210 ? -2.830 -12.410 -15.430 1.00 74.50 210 GLN A C 1
ATOM 1504 O O . GLN A 1 210 ? -3.538 -13.329 -15.828 1.00 74.50 210 GLN A O 1
ATOM 1509 N N . GLU A 1 211 ? -2.227 -11.561 -16.264 1.00 60.22 211 GLU A N 1
ATOM 1510 C CA . GLU A 1 211 ? -2.367 -11.613 -17.717 1.00 60.22 211 GLU A CA 1
ATOM 1511 C C . GLU A 1 211 ? -1.072 -11.157 -18.401 1.00 60.22 211 GLU A C 1
ATOM 1513 O O . GLU A 1 211 ? -0.456 -10.168 -17.998 1.00 60.22 211 GLU A O 1
ATOM 1518 N N . ILE A 1 212 ? -0.662 -11.873 -19.450 1.00 67.12 212 ILE A N 1
ATOM 1519 C CA . ILE A 1 212 ? 0.436 -11.482 -20.337 1.00 67.12 212 ILE A CA 1
ATOM 1520 C C . ILE A 1 212 ? -0.155 -11.260 -21.726 1.00 67.12 212 ILE A C 1
ATOM 1522 O O . ILE A 1 212 ? -0.647 -12.198 -22.349 1.00 67.12 212 ILE A O 1
ATOM 1526 N N . ALA A 1 213 ? -0.054 -10.033 -22.232 1.00 60.34 213 ALA A N 1
ATOM 1527 C CA . ALA A 1 213 ? -0.411 -9.701 -23.605 1.00 60.34 213 ALA A CA 1
ATOM 1528 C C . ALA A 1 213 ? 0.860 -9.481 -24.436 1.00 60.34 213 ALA A C 1
ATOM 1530 O O . ALA A 1 213 ? 1.707 -8.656 -24.089 1.00 60.34 213 ALA A O 1
ATOM 1531 N N . ALA A 1 214 ? 0.988 -10.199 -25.552 1.00 68.69 214 ALA A N 1
ATOM 1532 C CA . ALA A 1 214 ? 2.059 -10.006 -26.524 1.00 68.69 214 ALA A CA 1
ATOM 1533 C C . ALA A 1 214 ? 1.468 -9.539 -27.859 1.00 68.69 214 ALA A C 1
ATOM 1535 O O . ALA A 1 214 ? 0.649 -10.233 -28.457 1.00 68.69 214 ALA A O 1
ATOM 1536 N N . VAL A 1 215 ? 1.899 -8.371 -28.343 1.00 66.50 215 VAL A N 1
ATOM 1537 C CA . VAL A 1 215 ? 1.568 -7.894 -29.693 1.00 66.50 215 VAL A CA 1
ATOM 1538 C C . VAL A 1 215 ? 2.712 -8.276 -30.615 1.00 66.50 215 VAL A C 1
ATOM 1540 O O . VAL A 1 215 ? 3.797 -7.700 -30.536 1.00 66.50 215 VAL A O 1
ATOM 1543 N N . ILE A 1 216 ? 2.471 -9.252 -31.486 1.00 73.56 216 ILE A N 1
ATOM 1544 C CA . ILE A 1 216 ? 3.473 -9.719 -32.438 1.00 73.56 216 ILE A CA 1
ATOM 1545 C C . ILE A 1 216 ? 3.049 -9.285 -33.836 1.00 73.56 216 ILE A C 1
ATOM 1547 O O . ILE A 1 216 ? 2.054 -9.756 -34.383 1.00 73.56 216 ILE A O 1
ATOM 1551 N N . ALA A 1 217 ? 3.795 -8.344 -34.409 1.00 74.62 217 ALA A N 1
ATOM 1552 C CA . ALA A 1 217 ? 3.592 -7.939 -35.791 1.00 74.62 217 ALA A CA 1
ATOM 1553 C C . ALA A 1 217 ? 4.100 -9.046 -36.732 1.00 74.62 217 ALA A C 1
ATOM 1555 O O . ALA A 1 217 ? 5.143 -9.640 -36.447 1.00 74.62 217 ALA A O 1
ATOM 1556 N N . PRO A 1 218 ? 3.436 -9.307 -37.872 1.00 79.62 218 PRO A N 1
ATOM 1557 C CA . PRO A 1 218 ? 3.862 -10.327 -38.826 1.00 79.62 218 PRO A CA 1
ATOM 1558 C C . PRO A 1 218 ? 5.001 -9.798 -39.709 1.00 79.62 218 PRO A C 1
ATOM 1560 O O . PRO A 1 218 ? 4.882 -9.646 -40.923 1.00 79.62 218 PRO A O 1
ATOM 1563 N N . LYS A 1 219 ? 6.114 -9.440 -39.070 1.00 80.81 219 LYS A N 1
ATOM 1564 C CA . LYS A 1 219 ? 7.320 -8.928 -39.715 1.00 80.81 219 LYS A CA 1
ATOM 1565 C C . LYS A 1 219 ? 8.508 -9.778 -39.317 1.00 80.81 219 LYS A C 1
ATOM 1567 O O . LYS A 1 219 ? 8.713 -10.085 -38.145 1.00 80.81 219 LYS A O 1
ATOM 1572 N N . VAL A 1 220 ? 9.308 -10.121 -40.314 1.00 79.06 220 VAL A N 1
ATOM 1573 C CA . VAL A 1 220 ? 10.455 -11.007 -40.162 1.00 79.06 220 VAL A CA 1
ATOM 1574 C C . VAL A 1 220 ? 11.720 -10.155 -40.207 1.00 79.06 220 VAL A C 1
ATOM 1576 O O . VAL A 1 220 ? 12.204 -9.774 -41.269 1.00 79.06 220 VAL A O 1
ATOM 1579 N N . MET A 1 221 ? 12.218 -9.795 -39.025 1.00 75.06 221 MET A N 1
ATOM 1580 C CA . MET A 1 221 ? 13.408 -8.956 -38.880 1.00 75.06 221 MET A CA 1
ATOM 1581 C C . MET A 1 221 ? 14.672 -9.830 -38.944 1.00 75.06 221 MET A C 1
ATOM 1583 O O . MET A 1 221 ? 14.964 -10.594 -38.020 1.00 75.06 221 MET A O 1
ATOM 1587 N N . GLY A 1 222 ? 15.393 -9.738 -40.062 1.00 75.25 222 GLY A N 1
ATOM 1588 C CA . GLY A 1 222 ? 16.761 -10.238 -40.233 1.00 75.25 222 GLY A CA 1
ATOM 1589 C C . GLY A 1 222 ? 17.804 -9.123 -40.102 1.00 75.25 222 GLY A C 1
ATOM 1590 O O . GLY A 1 222 ? 17.460 -7.982 -39.797 1.00 75.25 222 GLY A O 1
ATOM 1591 N N . GLY A 1 223 ? 19.075 -9.450 -40.336 1.00 75.38 223 GLY A N 1
ATOM 1592 C CA . GLY A 1 223 ? 20.206 -8.516 -40.255 1.00 75.38 223 GLY A CA 1
ATOM 1593 C C . GLY A 1 223 ? 21.202 -8.867 -39.149 1.00 75.38 223 GLY A C 1
ATOM 1594 O O . GLY A 1 223 ? 20.837 -9.443 -38.129 1.00 75.38 223 GLY A O 1
ATOM 1595 N N . ILE A 1 224 ? 22.473 -8.501 -39.343 1.00 71.25 224 ILE A N 1
ATOM 1596 C CA . ILE A 1 224 ? 23.584 -8.809 -38.420 1.00 71.25 224 ILE A CA 1
ATOM 1597 C C . ILE A 1 224 ? 23.287 -8.382 -36.965 1.00 71.25 224 ILE A C 1
ATOM 1599 O O . ILE A 1 224 ? 23.660 -9.104 -36.038 1.00 71.25 224 ILE A O 1
ATOM 1603 N N . PRO A 1 225 ? 22.585 -7.256 -36.708 1.00 67.31 225 PRO A N 1
ATOM 1604 C CA . PRO A 1 225 ? 22.202 -6.885 -35.345 1.00 67.31 225 PRO A CA 1
ATOM 1605 C C . PRO A 1 225 ? 21.077 -7.750 -34.743 1.00 67.31 225 PRO A C 1
ATOM 1607 O O . PRO A 1 225 ? 20.893 -7.747 -33.522 1.00 67.31 225 PRO A O 1
ATOM 1610 N N . ALA A 1 226 ? 20.299 -8.461 -35.565 1.00 64.31 226 ALA A N 1
ATOM 1611 C CA . ALA A 1 226 ? 19.178 -9.286 -35.135 1.00 64.31 226 ALA A CA 1
ATOM 1612 C C . ALA A 1 226 ? 19.675 -10.672 -34.689 1.00 64.31 226 ALA A C 1
ATOM 1614 O O . ALA A 1 226 ? 20.258 -11.427 -35.460 1.00 64.31 226 ALA A O 1
ATOM 1615 N N . ARG A 1 227 ? 19.407 -11.045 -33.429 1.00 62.94 227 ARG A N 1
ATOM 1616 C CA . ARG A 1 227 ? 19.679 -12.398 -32.899 1.00 62.94 227 ARG A CA 1
ATOM 1617 C C . ARG A 1 227 ? 18.596 -13.393 -33.329 1.00 62.94 227 ARG A C 1
ATOM 1619 O O . ARG A 1 227 ? 17.993 -14.055 -32.488 1.00 62.94 227 ARG A O 1
ATOM 1626 N N . THR A 1 228 ? 18.301 -13.442 -34.622 1.00 71.88 228 THR A N 1
ATOM 1627 C CA . THR A 1 228 ? 17.317 -14.354 -35.213 1.00 71.88 228 THR A CA 1
ATOM 1628 C C . THR A 1 228 ? 18.030 -15.346 -36.139 1.00 71.88 228 THR A C 1
ATOM 1630 O O . THR A 1 228 ? 19.120 -15.045 -36.627 1.00 71.88 228 THR A O 1
ATOM 1633 N N . PRO A 1 229 ? 17.439 -16.522 -36.425 1.00 75.75 229 PRO A N 1
ATOM 1634 C CA . PRO A 1 229 ? 18.019 -17.523 -37.336 1.00 75.75 229 PRO A CA 1
ATOM 1635 C C . PRO A 1 229 ? 18.281 -17.044 -38.775 1.00 75.75 229 PRO A C 1
ATOM 1637 O O . PRO A 1 229 ? 18.835 -17.777 -39.582 1.00 75.75 229 PRO A O 1
ATOM 1640 N N . ILE A 1 230 ? 17.867 -15.823 -39.102 1.00 79.12 230 ILE A N 1
ATOM 1641 C CA . ILE A 1 230 ? 17.955 -15.184 -40.418 1.00 79.12 230 ILE A CA 1
ATOM 1642 C C . ILE A 1 230 ? 18.797 -13.896 -40.360 1.00 79.12 230 ILE A C 1
ATOM 1644 O O . ILE A 1 230 ? 18.606 -12.968 -41.149 1.00 79.12 230 ILE A O 1
ATOM 1648 N N . GLY A 1 231 ? 19.712 -13.800 -39.390 1.00 79.19 231 GLY A N 1
ATOM 1649 C CA . GLY A 1 231 ? 20.588 -12.637 -39.211 1.00 79.19 231 GLY A CA 1
ATOM 1650 C C . GLY A 1 231 ? 21.428 -12.300 -40.453 1.00 79.19 231 GLY A C 1
ATOM 1651 O O . GLY A 1 231 ? 21.781 -11.148 -40.678 1.00 79.19 231 GLY A O 1
ATOM 1652 N N . GLU A 1 232 ? 21.676 -13.266 -41.331 1.00 82.00 232 GLU A N 1
ATOM 1653 C CA . GLU A 1 232 ? 22.477 -13.078 -42.547 1.00 82.00 232 GLU A CA 1
ATOM 1654 C C . GLU A 1 232 ? 21.768 -12.281 -43.654 1.00 82.00 232 GLU A C 1
ATOM 1656 O O . GLU A 1 232 ? 22.414 -11.861 -44.607 1.00 82.00 232 GLU A O 1
ATOM 1661 N N . LEU A 1 233 ? 20.466 -11.990 -43.516 1.00 80.88 233 LEU A N 1
ATOM 1662 C CA . LEU A 1 233 ? 19.702 -11.227 -44.516 1.00 80.88 233 LEU A CA 1
ATOM 1663 C C . LEU A 1 233 ? 20.168 -9.769 -44.698 1.00 80.88 233 LEU A C 1
ATOM 1665 O O . LEU A 1 233 ? 19.727 -9.104 -45.630 1.00 80.88 233 LEU A O 1
ATOM 1669 N N . GLY A 1 234 ? 21.045 -9.259 -43.827 1.00 81.56 234 GLY A N 1
ATOM 1670 C CA . GLY A 1 234 ? 21.729 -7.980 -44.051 1.00 81.56 234 GLY A CA 1
ATOM 1671 C C . GLY A 1 234 ? 20.830 -6.738 -44.023 1.00 81.56 234 GLY A C 1
ATOM 1672 O O . GLY A 1 234 ? 21.184 -5.721 -44.609 1.00 81.56 234 GLY A O 1
ATOM 1673 N N . PHE A 1 235 ? 19.670 -6.789 -43.362 1.00 82.12 235 PHE A N 1
ATOM 1674 C CA . PHE A 1 235 ? 18.810 -5.612 -43.240 1.00 82.12 235 PHE A CA 1
ATOM 1675 C C . PHE A 1 235 ? 19.430 -4.564 -42.306 1.00 82.12 235 PHE A C 1
ATOM 1677 O O . PHE A 1 235 ? 19.882 -4.865 -41.199 1.00 82.12 235 PHE A O 1
ATOM 1684 N N . HIS A 1 236 ? 19.407 -3.315 -42.756 1.00 77.81 236 HIS A N 1
ATOM 1685 C CA . HIS A 1 236 ? 19.904 -2.131 -42.063 1.00 77.81 236 HIS A CA 1
ATOM 1686 C C . HIS A 1 236 ? 18.821 -1.047 -41.890 1.00 77.81 236 HIS A C 1
ATOM 1688 O O . HIS A 1 236 ? 19.015 -0.125 -41.097 1.00 77.81 236 HIS A O 1
ATOM 1694 N N . GLN A 1 237 ? 17.685 -1.154 -42.592 1.00 78.88 237 GLN A N 1
ATOM 1695 C CA . GLN A 1 237 ? 16.559 -0.211 -42.547 1.00 78.88 237 GLN A CA 1
ATOM 1696 C C . GLN A 1 237 ? 15.203 -0.945 -42.520 1.00 78.88 237 GLN A C 1
ATOM 1698 O O . GLN A 1 237 ? 15.091 -2.092 -42.944 1.00 78.88 237 GLN A O 1
ATOM 1703 N N . MET A 1 238 ? 14.161 -0.310 -41.967 1.00 79.06 238 MET A N 1
ATOM 1704 C CA . MET A 1 238 ? 12.854 -0.956 -41.731 1.00 79.06 238 MET A CA 1
ATOM 1705 C C . MET A 1 238 ? 12.019 -1.175 -42.996 1.00 79.06 238 MET A C 1
ATOM 1707 O O . MET A 1 238 ? 11.156 -2.048 -43.009 1.00 79.06 238 MET A O 1
ATOM 1711 N N . ASP A 1 239 ? 12.258 -0.393 -44.039 1.00 83.75 239 ASP A N 1
ATOM 1712 C CA . ASP A 1 239 ? 11.659 -0.560 -45.365 1.00 83.75 239 ASP A CA 1
ATOM 1713 C C . ASP A 1 239 ? 12.186 -1.804 -46.100 1.00 83.75 239 ASP A C 1
ATOM 1715 O O . ASP A 1 239 ? 11.510 -2.328 -46.979 1.00 83.75 239 ASP A O 1
ATOM 1719 N N . GLN A 1 240 ? 13.340 -2.334 -45.683 1.00 81.75 240 GLN A N 1
ATOM 1720 C CA . GLN A 1 240 ? 13.894 -3.605 -46.163 1.00 81.75 240 GLN A CA 1
ATOM 1721 C C . GLN A 1 240 ? 13.211 -4.828 -45.521 1.00 81.75 240 GLN A C 1
ATOM 1723 O O . GLN A 1 240 ? 13.390 -5.954 -45.981 1.00 81.75 240 GLN A O 1
ATOM 1728 N N . VAL A 1 241 ? 12.428 -4.633 -44.451 1.00 82.75 241 VAL A N 1
ATOM 1729 C CA . VAL A 1 241 ? 11.769 -5.719 -43.714 1.00 82.75 241 VAL A CA 1
ATOM 1730 C C . VAL A 1 241 ? 10.451 -6.090 -44.386 1.00 82.75 241 VAL A C 1
ATOM 1732 O O . VAL A 1 241 ? 9.459 -5.360 -44.290 1.00 82.75 241 VAL A O 1
ATOM 1735 N N . ALA A 1 242 ? 10.419 -7.278 -44.987 1.00 80.00 242 ALA A N 1
ATOM 1736 C CA . ALA A 1 242 ? 9.217 -7.826 -45.601 1.00 80.00 242 ALA A CA 1
ATOM 1737 C C . ALA A 1 242 ? 8.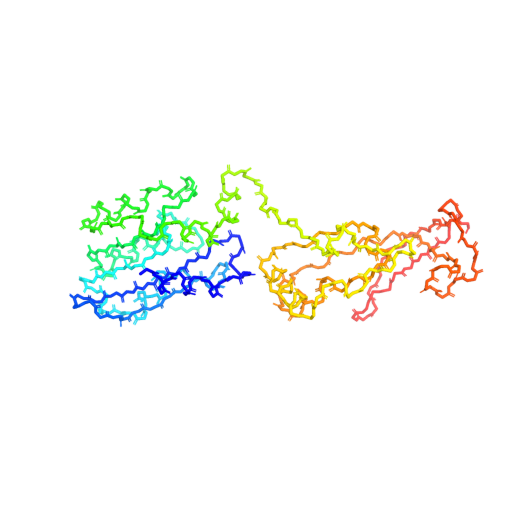057 -7.946 -44.594 1.00 80.00 242 ALA A C 1
ATOM 1739 O O . ALA A 1 242 ? 8.221 -8.429 -43.464 1.00 80.00 242 ALA A O 1
ATOM 1740 N N . SER A 1 243 ? 6.876 -7.504 -45.025 1.00 77.25 243 SER A N 1
ATOM 1741 C CA . SER A 1 243 ? 5.608 -7.805 -44.364 1.00 77.25 243 SER A CA 1
ATOM 1742 C C . SER A 1 243 ? 5.142 -9.190 -44.783 1.00 77.25 243 SER A C 1
ATOM 1744 O O . SER A 1 243 ? 5.338 -9.603 -45.923 1.00 77.25 243 SER A O 1
ATOM 1746 N N . TRP A 1 244 ? 4.545 -9.907 -43.841 1.00 85.06 244 TRP A N 1
ATOM 1747 C CA . TRP A 1 244 ? 3.997 -11.225 -44.091 1.00 85.06 244 TRP A CA 1
ATOM 1748 C C . TRP A 1 244 ? 2.518 -11.220 -43.753 1.00 85.06 244 TRP A C 1
ATOM 1750 O O . TRP A 1 244 ? 2.081 -10.614 -42.771 1.00 85.06 244 TRP A O 1
ATOM 1760 N N . GLN A 1 245 ? 1.742 -11.959 -44.531 1.00 88.12 245 GLN A N 1
ATOM 1761 C CA . GLN A 1 245 ? 0.373 -12.242 -44.171 1.00 88.12 245 GLN A CA 1
ATOM 1762 C C . GLN A 1 245 ? 0.375 -13.184 -42.966 1.00 88.12 245 GLN A C 1
ATOM 1764 O O . GLN A 1 245 ? 0.825 -14.333 -43.038 1.00 88.12 245 GLN A O 1
ATOM 1769 N N . SER A 1 246 ? -0.148 -12.695 -41.844 1.00 82.88 246 SER A N 1
ATOM 1770 C CA . SER A 1 246 ? -0.401 -13.537 -40.681 1.00 82.88 246 SER A CA 1
ATOM 1771 C C . SER A 1 246 ? -1.535 -14.503 -40.987 1.00 82.88 246 SER A C 1
ATOM 1773 O O . SER A 1 246 ? -2.646 -14.078 -41.303 1.00 82.88 246 SER A O 1
ATOM 1775 N N . LEU A 1 247 ? -1.291 -15.798 -40.815 1.00 87.19 247 LEU A N 1
ATOM 1776 C CA . LEU A 1 247 ? -2.377 -16.762 -40.709 1.00 87.19 247 LEU A CA 1
ATOM 1777 C C . LEU A 1 247 ? -2.890 -16.807 -39.270 1.00 87.19 247 LEU A C 1
ATOM 1779 O O . LEU A 1 247 ? -2.183 -16.423 -38.334 1.00 87.19 247 LEU A O 1
ATOM 1783 N N . ALA A 1 248 ? -4.117 -17.301 -39.095 1.00 88.62 248 ALA A N 1
ATOM 1784 C CA . ALA A 1 248 ? -4.647 -17.587 -37.770 1.00 88.62 248 ALA A CA 1
ATOM 1785 C C . ALA A 1 248 ? -3.694 -18.558 -37.041 1.00 88.62 248 ALA A C 1
ATOM 1787 O O . ALA A 1 248 ? -3.360 -19.612 -37.604 1.00 88.62 248 ALA A O 1
ATOM 1788 N N . PRO A 1 249 ? -3.223 -18.210 -35.830 1.00 87.62 249 PRO A N 1
ATOM 1789 C CA . PRO A 1 249 ? -2.464 -19.135 -35.005 1.00 87.62 249 PRO A CA 1
ATOM 1790 C C . PRO A 1 249 ? -3.266 -20.413 -34.741 1.00 87.62 249 PRO A C 1
ATOM 1792 O O . PRO A 1 249 ? -4.488 -20.368 -34.601 1.00 87.62 249 PRO A O 1
ATOM 1795 N N . ALA A 1 250 ? -2.580 -21.548 -34.669 1.00 88.31 250 ALA A N 1
ATOM 1796 C CA . ALA A 1 250 ? -3.169 -22.833 -34.314 1.00 88.31 250 ALA A CA 1
ATOM 1797 C C . ALA A 1 250 ? -2.504 -23.374 -33.046 1.00 88.31 250 ALA A C 1
ATOM 1799 O O . ALA A 1 250 ? -1.305 -23.185 -32.847 1.00 88.31 250 ALA A O 1
ATOM 1800 N N . SER A 1 251 ? -3.260 -24.070 -32.202 1.00 84.50 251 SER A N 1
ATOM 1801 C CA . SER A 1 251 ? -2.685 -24.798 -31.070 1.00 84.50 251 SER A CA 1
ATOM 1802 C C . SER A 1 251 ? -1.920 -26.024 -31.562 1.00 84.50 251 SER A C 1
ATOM 1804 O O . SER A 1 251 ? -2.406 -26.775 -32.410 1.00 84.50 251 SER A O 1
ATOM 1806 N N . LEU A 1 252 ? -0.737 -26.239 -31.001 1.00 81.62 252 LEU A N 1
ATOM 1807 C CA . LEU A 1 252 ? 0.088 -27.421 -31.197 1.00 81.62 252 LEU A CA 1
ATOM 1808 C C . LEU A 1 252 ? 0.396 -28.006 -29.815 1.00 81.62 252 LEU A C 1
ATOM 1810 O O . LEU A 1 252 ? 1.433 -27.736 -29.219 1.00 81.62 252 LEU A O 1
ATOM 1814 N N . GLY A 1 253 ? -0.558 -28.763 -29.270 1.00 89.69 253 GLY A N 1
ATOM 1815 C CA . GLY A 1 253 ? -0.505 -29.184 -27.869 1.00 89.69 253 GLY A CA 1
ATOM 1816 C C . GLY A 1 253 ? -0.557 -27.968 -26.927 1.00 89.69 253 GLY A C 1
ATOM 1817 O O . GLY A 1 253 ? -1.456 -27.141 -27.097 1.00 89.69 253 GLY A O 1
ATOM 1818 N N . PRO A 1 254 ? 0.364 -27.846 -25.949 1.00 75.56 254 PRO A N 1
ATOM 1819 C CA . PRO A 1 254 ? 0.452 -26.667 -25.085 1.00 75.56 254 PRO A CA 1
ATOM 1820 C C . PRO A 1 254 ? 1.056 -25.437 -25.788 1.00 75.56 254 PRO A C 1
ATOM 1822 O O . PRO A 1 254 ? 1.003 -24.343 -25.230 1.00 75.56 254 PRO A O 1
ATOM 1825 N N . ASP A 1 255 ? 1.615 -25.599 -26.991 1.00 71.69 255 ASP A N 1
ATOM 1826 C CA . ASP A 1 255 ? 2.312 -24.542 -27.720 1.00 71.69 255 ASP A CA 1
ATOM 1827 C C . ASP A 1 255 ? 1.419 -23.866 -28.771 1.00 71.69 255 ASP A C 1
ATOM 1829 O O . ASP A 1 255 ? 0.380 -24.386 -29.192 1.00 71.69 255 ASP A O 1
ATOM 1833 N N . LEU A 1 256 ? 1.852 -22.694 -29.243 1.00 81.25 256 LEU A N 1
ATOM 1834 C CA . LEU A 1 256 ? 1.199 -21.961 -30.325 1.00 81.25 256 LEU A CA 1
ATOM 1835 C C . LEU A 1 256 ? 2.012 -22.079 -31.619 1.00 81.25 256 LEU A C 1
ATOM 1837 O O . LEU A 1 256 ? 3.130 -21.574 -31.713 1.00 81.25 256 LEU A O 1
ATOM 1841 N N . LEU A 1 257 ? 1.423 -22.681 -32.653 1.00 84.44 257 LEU A N 1
ATOM 1842 C CA . LEU A 1 257 ? 1.950 -22.638 -34.010 1.00 84.44 257 LEU A CA 1
ATOM 1843 C C . LEU A 1 257 ? 1.410 -21.401 -34.725 1.00 84.44 257 LEU A C 1
ATOM 1845 O O . LEU A 1 257 ? 0.263 -21.362 -35.180 1.00 84.44 257 LEU A O 1
ATOM 1849 N N . TRP A 1 258 ? 2.268 -20.402 -34.890 1.00 86.50 258 TRP A N 1
ATOM 1850 C CA . TRP A 1 258 ? 1.964 -19.232 -35.698 1.00 86.50 258 TRP A CA 1
ATOM 1851 C C . TRP A 1 258 ? 2.676 -19.310 -37.047 1.00 86.50 258 TRP A C 1
ATOM 1853 O O . TRP A 1 258 ? 3.886 -19.513 -37.119 1.00 86.50 258 TRP A O 1
ATOM 1863 N N . ARG A 1 259 ? 1.907 -19.190 -38.132 1.00 89.56 259 ARG A N 1
ATOM 1864 C CA . ARG A 1 259 ? 2.407 -19.302 -39.505 1.00 89.56 259 ARG A CA 1
ATOM 1865 C C . ARG A 1 259 ? 2.257 -17.971 -40.222 1.00 89.56 259 ARG A C 1
ATOM 1867 O O . ARG A 1 259 ? 1.201 -17.344 -40.162 1.00 89.56 259 ARG A O 1
ATOM 1874 N N . LEU A 1 260 ? 3.304 -17.600 -40.943 1.00 86.44 260 LEU A N 1
ATOM 1875 C CA . LEU A 1 260 ? 3.368 -16.403 -41.767 1.00 86.44 260 LEU A CA 1
ATOM 1876 C C . LEU A 1 260 ? 3.516 -16.821 -43.233 1.00 86.44 260 LEU A C 1
ATOM 1878 O O . LEU A 1 260 ? 4.215 -17.792 -43.528 1.00 86.44 260 LEU A O 1
ATOM 1882 N N . ARG A 1 261 ? 2.854 -16.111 -44.148 1.00 87.25 261 ARG A N 1
ATOM 1883 C CA . ARG A 1 261 ? 3.013 -16.294 -45.598 1.00 87.25 261 ARG A CA 1
ATOM 1884 C C . ARG A 1 261 ? 3.564 -15.032 -46.239 1.00 87.25 261 ARG A C 1
ATOM 1886 O O . ARG A 1 261 ? 3.195 -13.932 -45.842 1.00 87.25 261 ARG A O 1
ATOM 1893 N N . SER A 1 262 ? 4.462 -15.215 -47.198 1.00 82.69 262 SER A N 1
ATOM 1894 C CA . SER A 1 262 ? 4.955 -14.111 -48.014 1.00 82.69 262 SER A CA 1
ATOM 1895 C C . SER A 1 262 ? 3.785 -13.536 -48.809 1.00 82.69 262 SER A C 1
ATOM 1897 O O . SER A 1 262 ? 2.883 -14.280 -49.189 1.00 82.69 262 SER A O 1
ATOM 1899 N N . GLU A 1 263 ? 3.795 -12.227 -49.043 1.00 69.88 263 GLU A N 1
ATOM 1900 C CA . GLU A 1 263 ? 2.813 -11.559 -49.910 1.00 69.88 263 GLU A CA 1
ATOM 1901 C C . GLU A 1 263 ? 3.122 -11.745 -51.414 1.00 69.88 263 GLU A C 1
ATOM 1903 O O . GLU A 1 263 ? 2.341 -11.303 -52.253 1.00 69.88 263 GLU A O 1
ATOM 1908 N N . ASN A 1 264 ? 4.228 -12.434 -51.735 1.00 59.03 264 ASN A N 1
ATOM 1909 C CA . ASN A 1 264 ? 4.631 -12.852 -53.086 1.00 59.03 264 ASN A CA 1
ATOM 1910 C C . ASN A 1 264 ? 4.191 -14.280 -53.415 1.00 59.03 264 ASN A C 1
ATOM 1912 O O . ASN A 1 264 ? 4.375 -15.152 -52.530 1.00 59.03 264 ASN A O 1
#

pLDDT: mean 87.7, std 10.26, range [57.19, 98.88]

Sequence (264 aa):
MQRALQLAALGRGRTSPNPMVGALVLDGAGELVGEGFHAKAGHPHAEVGALLQAGDRARGGTLVVTLEPCCHHGRTPPCTEAVIAAGIQQVVVAMADPNPLVAGGGIGQLTSAGIAVIQGVCEAEAQALNRAFSHRIHRGRPFGILKWAMGLDGRTALSNGASQWISSPEARAWVHTLRGSCDAVIVGGGTVRADRPELAAAALRDDCVQEIAAVIAPKVMGGIPARTPIGELGFHQMDQVASWQSLAPASLGPDLLWRLRSEN

Foldseek 3Di:
DVVQLVQLCQQFLAAPVHHRKKKWKAAQVRHTQFIAIDNHHLDDHRLVRRLVRNDLRSAQIEMEMAEQWADDDDSHDTSLVVNLVSNHQEYEYQAYDLAPNGGCNSVVSCVVSNHHYHYNDVNVSSCVRRVQNNCCRVPVDGDDDDDAAADPVRHQADPVRHRPPSDDPVVVVVVVVVLSNDLDDDDDPVCCLRVVDPSCPVCVVVVVDPDDDDDDFQWDDEDCSDPDPRVVPHDDDPVSIFHWDWDDWDDDDPDIDTDTHGPD

Radius of gyration: 26.26 Å; chains: 1; bounding box: 54×44×84 Å

Secondary structure (DSSP, 8-state):
-HHHHHHHHTTTTTSTTSPP-EEEEE-TTS-EEEEEE--STTSPPHHHHHHHHHGGGGTT-EEEESSPPP-S-SSS--HHHHHHHTT--EEEESS---STTTTTHHHHHHHHTT-EEE--TTHHHHHHHTHHHHHHHHHSSPPP-------TTS-SS-TT---TTSS-HHHHHHHHHHHHT-S-----HHHHHHH----SHHHHHTT--S-------SB---STT--STTGGG---SGGGS-BEEEPPPEEETTEEE--EEE--